Protein AF-A0A3D8IL16-F1 (afdb_monomer_lite)

Foldseek 3Di:
DLLVLLVVAPCNVVLLVVLLVVVCVVCVVLLVVVDADDCSVVLQPVQDDDPPQLLQLQQVQQCVQVVHSGHHQPPPSLLSLLSSLQLVLQSLLLCLPVVHGDNVSSVVSSCSQPVPVNVSLSSHRRQSNLQSLLLSLLRVLVSVLVDLVSSLVSLLVSQLSNSSRPNVSNVNNLVVQLVSLVCCCPVVVDDNVVSVSSSVSSVVSNVNSVVVD

Structure (mmCIF, N/CA/C/O backbone):
data_AF-A0A3D8IL16-F1
#
_entry.id   AF-A0A3D8IL16-F1
#
loop_
_atom_site.group_PDB
_atom_site.id
_atom_site.type_symbol
_atom_site.label_atom_id
_atom_site.label_alt_id
_atom_site.label_comp_id
_atom_site.label_asym_id
_atom_site.label_entity_id
_atom_site.label_seq_id
_atom_site.pdbx_PDB_ins_code
_atom_site.Cartn_x
_atom_site.Cartn_y
_atom_site.Cartn_z
_atom_site.occupancy
_atom_site.B_iso_or_equiv
_atom_site.auth_seq_id
_atom_site.auth_comp_id
_atom_site.auth_asym_id
_atom_site.auth_atom_id
_atom_site.pdbx_PDB_model_num
ATOM 1 N N . MET A 1 1 ? -4.291 -7.666 21.034 1.00 70.06 1 MET A N 1
ATOM 2 C CA . MET A 1 1 ? -3.823 -6.385 20.440 1.00 70.06 1 MET A CA 1
ATOM 3 C C . MET A 1 1 ? -3.940 -6.580 18.957 1.00 70.06 1 MET A C 1
ATOM 5 O O . MET A 1 1 ? -3.285 -7.496 18.470 1.00 70.06 1 MET A O 1
ATOM 9 N N . VAL A 1 2 ? -4.720 -5.741 18.275 1.00 85.94 2 VAL A N 1
ATOM 10 C CA . VAL A 1 2 ? -5.101 -5.903 16.859 1.00 85.94 2 VAL A CA 1
ATOM 11 C C . VAL A 1 2 ? -3.918 -6.367 16.000 1.00 85.94 2 VAL A C 1
ATOM 13 O O . VAL A 1 2 ? -4.000 -7.418 15.377 1.00 85.94 2 VAL A O 1
ATOM 16 N N . MET A 1 3 ? -2.765 -5.695 16.068 1.00 90.19 3 MET A N 1
ATOM 17 C CA . MET A 1 3 ? -1.560 -6.116 15.335 1.00 90.19 3 MET A CA 1
ATOM 18 C C . MET A 1 3 ? -1.044 -7.531 15.682 1.00 90.19 3 MET A C 1
ATOM 20 O O . MET A 1 3 ? -0.691 -8.290 14.786 1.00 90.19 3 MET A O 1
ATOM 24 N N . LYS A 1 4 ? -0.972 -7.920 16.963 1.00 87.81 4 LYS A N 1
ATOM 25 C CA . LYS A 1 4 ? -0.530 -9.280 17.352 1.00 87.81 4 LYS A CA 1
ATOM 26 C C . LYS A 1 4 ? -1.529 -10.34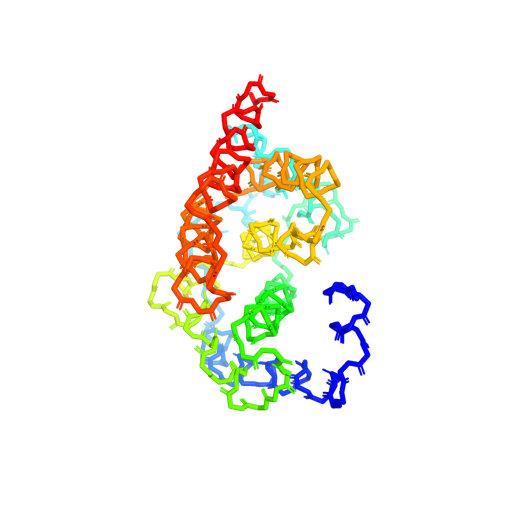0 16.899 1.00 87.81 4 LYS A C 1
ATOM 28 O O . LYS A 1 4 ? -1.122 -11.429 16.507 1.00 87.81 4 LYS A O 1
ATOM 33 N N . ASP A 1 5 ? -2.812 -10.011 16.969 1.00 91.12 5 ASP A N 1
ATOM 34 C CA . ASP A 1 5 ? -3.897 -10.926 16.637 1.00 91.12 5 ASP A CA 1
ATOM 35 C C . ASP A 1 5 ? -3.991 -11.123 15.114 1.00 91.12 5 ASP A C 1
ATOM 37 O O . ASP A 1 5 ? -4.290 -12.228 14.668 1.00 91.12 5 ASP A O 1
ATOM 41 N N . PHE A 1 6 ? -3.632 -10.101 14.325 1.00 94.19 6 PHE A N 1
ATOM 42 C CA . PHE A 1 6 ? -3.514 -10.148 12.863 1.00 94.19 6 PHE A CA 1
ATOM 43 C C . PHE A 1 6 ? -2.490 -11.190 12.388 1.00 94.19 6 PHE A C 1
ATOM 45 O O . PHE A 1 6 ? -2.825 -12.089 11.621 1.00 94.19 6 PHE A O 1
ATOM 52 N N . PHE A 1 7 ? -1.251 -11.133 12.889 1.00 92.81 7 PHE A N 1
ATOM 53 C CA . PHE A 1 7 ? -0.197 -12.074 12.476 1.00 92.81 7 PHE A CA 1
ATOM 54 C C . PHE A 1 7 ? -0.394 -13.501 13.008 1.00 92.81 7 PHE A C 1
ATOM 56 O O . PHE A 1 7 ? 0.265 -14.429 12.543 1.00 92.81 7 PHE A O 1
ATOM 63 N N . ARG A 1 8 ? -1.284 -13.686 13.989 1.00 93.31 8 ARG A N 1
ATOM 64 C CA . ARG A 1 8 ? -1.626 -14.992 14.571 1.00 93.31 8 ARG A CA 1
ATOM 65 C C . ARG A 1 8 ? -2.861 -15.634 13.941 1.00 93.31 8 ARG A C 1
ATOM 67 O O . ARG A 1 8 ? -3.244 -16.717 14.375 1.00 93.31 8 ARG A O 1
ATOM 74 N N . GLN A 1 9 ? -3.488 -14.988 12.956 1.00 94.06 9 GLN A N 1
ATOM 75 C CA . GLN A 1 9 ? -4.668 -15.544 12.303 1.00 94.06 9 GLN A CA 1
ATOM 76 C C . GLN A 1 9 ? -4.361 -16.908 11.668 1.00 94.06 9 GLN A C 1
ATOM 78 O O . GLN A 1 9 ? -3.297 -17.087 11.057 1.00 94.06 9 GLN A O 1
ATOM 83 N N . PRO A 1 10 ? -5.286 -17.876 11.779 1.00 90.00 10 PRO A N 1
ATOM 84 C CA . PRO A 1 10 ? -5.152 -19.132 11.066 1.00 90.00 10 PRO A CA 1
ATOM 85 C C . PRO A 1 10 ? -5.138 -18.858 9.560 1.00 90.00 10 PRO A C 1
ATOM 87 O O . PRO A 1 10 ? -5.716 -17.890 9.076 1.00 90.00 10 PRO A O 1
ATOM 90 N N . HIS A 1 11 ? -4.454 -19.714 8.811 1.00 91.81 11 HIS A N 1
ATOM 91 C CA . HIS A 1 11 ? -4.373 -19.634 7.351 1.00 91.81 11 HIS A CA 1
ATOM 92 C C . HIS A 1 11 ? -3.750 -18.352 6.760 1.00 91.81 11 HIS A C 1
ATOM 94 O O . HIS A 1 11 ? -3.849 -18.135 5.555 1.00 91.81 11 HIS A O 1
ATOM 100 N N . PHE A 1 12 ? -3.066 -17.523 7.562 1.00 95.69 12 PHE A N 1
ATOM 101 C CA . PHE A 1 12 ? -2.485 -16.247 7.120 1.00 95.69 12 PHE A CA 1
ATOM 102 C C . PHE A 1 12 ? -1.689 -16.362 5.811 1.00 95.69 12 PHE A C 1
ATOM 104 O O . PHE A 1 12 ? -1.934 -15.633 4.852 1.00 95.69 12 PHE A O 1
ATOM 111 N N . LYS A 1 13 ? -0.750 -17.318 5.752 1.00 96.81 13 LYS A N 1
ATOM 112 C CA . LYS A 1 13 ? 0.103 -17.534 4.575 1.00 96.81 13 LYS A CA 1
ATOM 113 C C . LYS A 1 13 ? -0.703 -18.024 3.374 1.00 96.81 13 LYS A C 1
ATOM 115 O O . LYS A 1 13 ? -0.442 -17.592 2.258 1.00 96.81 13 LYS A O 1
ATOM 120 N N . GLN A 1 14 ? -1.674 -18.907 3.598 1.00 97.62 14 GLN A N 1
ATOM 121 C CA . GLN A 1 14 ? -2.528 -19.447 2.544 1.00 97.62 14 GLN A CA 1
ATOM 122 C C . GLN A 1 14 ? -3.395 -18.351 1.926 1.00 97.62 14 GLN A C 1
ATOM 124 O O . GLN A 1 14 ? -3.470 -18.271 0.707 1.00 97.62 14 GLN A O 1
ATOM 129 N N . VAL A 1 15 ? -3.993 -17.481 2.744 1.00 97.69 15 VAL A N 1
ATOM 130 C CA . VAL A 1 15 ? -4.806 -16.357 2.258 1.00 97.69 15 VAL A CA 1
ATOM 131 C C . VAL A 1 15 ? -3.942 -15.332 1.521 1.00 97.69 15 VAL A C 1
ATOM 133 O O . VAL A 1 15 ? -4.351 -14.846 0.470 1.00 97.69 15 VAL A O 1
ATOM 136 N N . PHE A 1 16 ? -2.725 -15.066 2.003 1.00 98.06 16 PHE A N 1
ATOM 137 C CA . PHE A 1 16 ? -1.771 -14.199 1.306 1.00 98.06 16 PHE A CA 1
ATOM 138 C C . PHE A 1 16 ? -1.392 -14.753 -0.077 1.00 98.06 16 PHE A C 1
ATOM 140 O O . PHE A 1 16 ? -1.512 -14.058 -1.083 1.00 98.06 16 PHE A O 1
ATOM 147 N N . ILE A 1 17 ? -0.998 -16.030 -0.156 1.00 98.19 17 ILE A N 1
ATOM 148 C CA . ILE A 1 17 ? -0.670 -16.687 -1.432 1.00 98.19 17 ILE A CA 1
ATOM 149 C C . ILE A 1 17 ? -1.897 -16.727 -2.348 1.00 98.19 17 ILE A C 1
ATOM 151 O O . ILE A 1 17 ? -1.788 -16.420 -3.530 1.00 98.19 17 ILE A O 1
ATOM 155 N N . PHE A 1 18 ? -3.071 -17.053 -1.806 1.00 98.19 18 PHE A N 1
ATOM 156 C CA . PHE A 1 18 ? -4.326 -17.051 -2.551 1.00 98.19 18 PHE A CA 1
ATOM 157 C C . PHE A 1 18 ? -4.618 -15.681 -3.167 1.00 98.19 18 PHE A C 1
ATOM 159 O O . PHE A 1 18 ? -4.898 -15.606 -4.359 1.00 98.19 18 PHE A O 1
ATOM 166 N N . GLY A 1 19 ? -4.487 -14.596 -2.398 1.00 97.94 19 GLY A N 1
ATOM 167 C CA . GLY A 1 19 ? -4.655 -13.238 -2.909 1.00 97.94 19 GLY A CA 1
ATOM 168 C C . GLY A 1 19 ? -3.706 -12.938 -4.071 1.00 97.94 19 GLY A C 1
ATOM 169 O O . GLY A 1 19 ? -4.156 -12.454 -5.108 1.00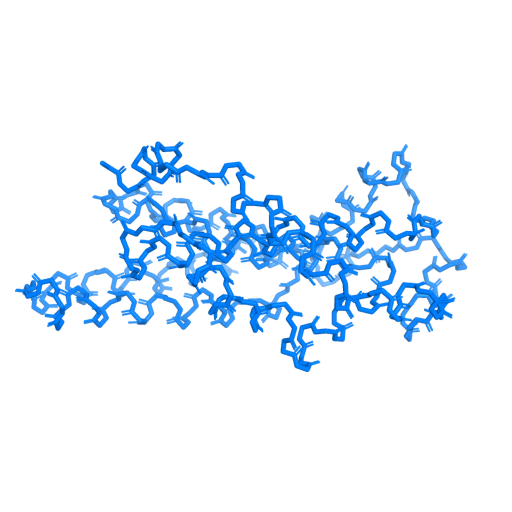 97.94 19 GLY A O 1
ATOM 170 N N . ILE A 1 20 ? -2.420 -13.291 -3.939 1.00 98.00 20 ILE A N 1
ATOM 171 C CA . ILE A 1 20 ? -1.427 -13.117 -5.013 1.00 98.00 20 ILE A CA 1
ATOM 172 C C . ILE A 1 20 ? -1.837 -13.890 -6.268 1.00 98.00 20 ILE A C 1
ATOM 174 O O . ILE A 1 20 ? -1.765 -13.342 -7.363 1.00 98.00 20 ILE A O 1
ATOM 178 N N . LEU A 1 21 ? -2.291 -15.138 -6.125 1.00 97.94 21 LEU A N 1
ATOM 179 C CA . LEU A 1 21 ? -2.732 -15.950 -7.260 1.00 97.94 21 LEU A CA 1
ATOM 180 C C . LEU A 1 21 ? -3.957 -15.347 -7.951 1.00 97.94 21 LEU A C 1
ATOM 182 O O . LEU A 1 21 ? -3.994 -15.308 -9.178 1.00 97.94 21 LEU A O 1
ATOM 186 N N . VAL A 1 22 ? -4.933 -14.838 -7.194 1.00 97.38 22 VAL A N 1
ATOM 187 C CA . VAL A 1 22 ? -6.129 -14.218 -7.781 1.00 97.38 22 VAL A CA 1
ATOM 188 C C . VAL A 1 22 ? -5.774 -12.947 -8.554 1.00 97.38 22 VAL A C 1
ATOM 190 O O . VAL A 1 22 ? -6.186 -12.804 -9.705 1.00 97.38 22 VAL A O 1
ATOM 193 N N . TYR A 1 23 ? -4.963 -12.057 -7.974 1.00 97.00 23 TYR A N 1
ATOM 194 C CA . TYR A 1 23 ? -4.449 -10.893 -8.701 1.00 97.00 23 TYR A CA 1
ATOM 195 C C . TYR A 1 23 ? -3.595 -11.305 -9.904 1.00 97.00 23 TYR A C 1
ATOM 197 O O . TYR A 1 23 ? -3.726 -10.710 -10.965 1.00 97.00 23 TYR A O 1
ATOM 205 N N . GLY A 1 24 ? -2.765 -12.342 -9.778 1.00 95.81 24 GLY A N 1
ATOM 206 C CA . GLY A 1 24 ? -1.941 -12.858 -10.871 1.00 95.81 24 GLY A CA 1
ATOM 207 C C . GLY A 1 24 ? -2.771 -13.356 -12.054 1.00 95.81 24 GLY A C 1
ATOM 208 O O . GLY A 1 24 ? -2.449 -13.041 -13.196 1.00 95.81 24 GLY A O 1
ATOM 209 N N . VAL A 1 25 ? -3.874 -14.066 -11.796 1.00 96.00 25 VAL A N 1
ATOM 210 C CA . VAL A 1 25 ? -4.826 -14.478 -12.842 1.00 96.00 25 VAL A CA 1
ATOM 211 C C . VAL A 1 25 ? -5.497 -13.261 -13.476 1.00 96.00 25 VAL A C 1
ATOM 213 O O . VAL A 1 25 ? -5.578 -13.182 -14.700 1.00 96.00 25 VAL A O 1
ATOM 216 N N . ALA A 1 26 ? -5.940 -12.294 -12.671 1.00 94.12 26 ALA A N 1
ATOM 217 C CA . ALA A 1 26 ? -6.598 -11.090 -13.176 1.00 94.12 26 ALA A CA 1
ATOM 218 C C . ALA A 1 26 ? -5.669 -10.213 -14.031 1.00 94.12 26 ALA A C 1
ATOM 220 O O . ALA A 1 26 ? -6.082 -9.689 -15.064 1.00 94.12 26 ALA A O 1
ATOM 221 N N . LEU A 1 27 ? -4.405 -10.087 -13.629 1.00 94.94 27 LEU A N 1
ATOM 222 C CA . LEU A 1 27 ? -3.390 -9.308 -14.337 1.00 94.94 27 LEU A CA 1
ATOM 223 C C . LEU A 1 27 ? -2.701 -10.099 -15.451 1.00 94.94 27 LEU A C 1
ATOM 225 O O . LEU A 1 27 ? -1.890 -9.529 -16.173 1.00 94.94 27 LEU A O 1
ATOM 229 N N . PHE A 1 28 ? -3.016 -11.384 -15.637 1.00 94.94 28 PHE A N 1
ATOM 230 C CA . PHE A 1 28 ? -2.343 -12.229 -16.623 1.00 94.94 28 PHE A CA 1
ATOM 231 C C . PHE A 1 28 ? -2.425 -11.648 -18.037 1.00 94.94 28 PHE A C 1
ATOM 233 O O . PHE A 1 28 ? -1.420 -11.586 -18.740 1.00 94.94 28 PHE A O 1
ATOM 240 N N . ALA A 1 29 ? -3.612 -11.189 -18.445 1.00 92.50 29 ALA A N 1
ATOM 241 C CA . ALA A 1 29 ? -3.808 -10.581 -19.759 1.00 92.50 29 ALA A CA 1
ATOM 242 C C . ALA A 1 29 ? -3.022 -9.268 -19.909 1.00 92.50 29 ALA A C 1
ATOM 244 O O . ALA A 1 29 ? -2.424 -9.034 -20.956 1.00 92.50 29 ALA A O 1
ATOM 245 N N . LEU A 1 30 ? -2.988 -8.454 -18.851 1.00 92.31 30 LEU A N 1
ATOM 246 C CA . LEU A 1 30 ? -2.265 -7.184 -18.810 1.00 92.31 30 LEU A CA 1
ATOM 247 C C . LEU A 1 30 ? -0.754 -7.410 -18.928 1.00 92.31 30 LEU A C 1
ATOM 249 O O . LEU A 1 30 ? -0.115 -6.826 -19.797 1.00 92.31 30 LEU A O 1
ATOM 253 N N . ILE A 1 31 ? -0.200 -8.312 -18.116 1.00 93.75 31 ILE A N 1
ATOM 254 C CA . ILE A 1 31 ? 1.229 -8.649 -18.123 1.00 93.75 31 ILE A CA 1
ATOM 255 C C . ILE A 1 31 ? 1.627 -9.267 -19.466 1.00 93.75 31 ILE A C 1
ATOM 257 O O . ILE A 1 31 ? 2.643 -8.894 -20.041 1.00 93.75 31 ILE A O 1
ATOM 261 N N . ARG A 1 32 ? 0.808 -10.179 -20.006 1.00 94.81 32 ARG A N 1
ATOM 262 C CA . ARG A 1 32 ? 1.053 -10.793 -21.319 1.00 94.81 32 ARG A CA 1
ATOM 263 C C . ARG A 1 32 ? 1.011 -9.779 -22.464 1.00 94.81 32 ARG A C 1
ATOM 265 O O . ARG A 1 32 ? 1.651 -10.015 -23.484 1.00 94.81 32 ARG A O 1
ATOM 272 N N . GLY A 1 33 ? 0.230 -8.711 -22.324 1.00 93.44 33 GLY A N 1
ATOM 273 C CA . GLY A 1 33 ? 0.132 -7.659 -23.331 1.00 93.44 33 GLY A CA 1
ATOM 274 C C . GLY A 1 33 ? 1.458 -6.936 -23.565 1.00 93.44 33 GLY A C 1
ATOM 275 O O . GLY A 1 33 ? 1.695 -6.493 -24.682 1.00 93.44 33 GLY A O 1
ATOM 276 N N . ASP A 1 34 ? 2.311 -6.853 -22.538 1.00 91.94 34 ASP A N 1
ATOM 277 C CA . ASP A 1 34 ? 3.661 -6.276 -22.600 1.00 91.94 34 ASP A CA 1
ATOM 278 C C . ASP A 1 34 ? 3.719 -4.850 -23.193 1.00 91.94 34 ASP A C 1
ATOM 280 O O . ASP A 1 34 ? 4.694 -4.434 -23.816 1.00 91.94 34 ASP A O 1
ATOM 284 N N . VAL A 1 35 ? 2.658 -4.065 -22.992 1.00 92.88 35 VAL A N 1
ATOM 285 C CA . VAL A 1 35 ? 2.539 -2.707 -23.540 1.00 92.88 35 VAL A CA 1
ATOM 286 C C . VAL A 1 35 ? 3.052 -1.680 -22.535 1.00 92.88 35 VAL A C 1
ATOM 288 O O . VAL A 1 35 ? 2.766 -1.781 -21.343 1.00 92.88 35 VAL A O 1
ATOM 291 N N . TYR A 1 36 ? 3.781 -0.671 -23.015 1.00 94.81 36 TYR A N 1
ATOM 292 C CA . TYR A 1 36 ? 4.094 0.515 -22.222 1.00 94.81 36 TYR A CA 1
ATOM 293 C C . TYR A 1 36 ? 2.878 1.418 -22.078 1.00 94.81 36 TYR A C 1
ATOM 295 O O . TYR A 1 36 ? 2.276 1.832 -23.076 1.00 94.81 36 TYR A O 1
ATOM 303 N N . TYR A 1 37 ? 2.557 1.761 -20.834 1.00 92.31 37 TYR A N 1
ATOM 304 C CA . TYR A 1 37 ? 1.574 2.792 -20.555 1.00 92.31 37 TYR A CA 1
ATOM 305 C C . TYR A 1 37 ? 2.193 4.192 -20.708 1.00 92.31 37 TYR A C 1
ATOM 307 O O . TYR A 1 37 ? 3.387 4.326 -20.984 1.00 92.31 37 TYR A O 1
ATOM 315 N N . ILE A 1 38 ? 1.377 5.245 -20.609 1.00 91.69 38 ILE A N 1
ATOM 316 C CA . ILE A 1 38 ? 1.734 6.589 -21.098 1.00 91.69 38 ILE A CA 1
ATOM 317 C C . ILE A 1 38 ? 3.093 7.105 -20.588 1.00 91.69 38 ILE A C 1
ATOM 319 O O . ILE A 1 38 ? 3.915 7.534 -21.399 1.00 91.69 38 ILE A O 1
ATOM 323 N N . ASP A 1 39 ? 3.361 6.990 -19.284 1.00 91.31 39 ASP A N 1
ATOM 324 C CA . ASP A 1 39 ? 4.611 7.466 -18.675 1.00 91.31 39 ASP A CA 1
ATOM 325 C C . ASP A 1 39 ? 5.765 6.460 -18.819 1.00 91.31 39 ASP A C 1
ATOM 327 O O . ASP A 1 39 ? 6.935 6.856 -18.856 1.00 91.31 39 ASP A O 1
ATOM 331 N N . ASP A 1 40 ? 5.460 5.168 -18.994 1.00 95.62 40 ASP A N 1
ATOM 332 C CA . ASP A 1 40 ? 6.472 4.115 -19.135 1.00 95.62 40 ASP A CA 1
ATOM 333 C C . ASP A 1 40 ? 7.353 4.344 -20.374 1.00 95.62 40 ASP A C 1
ATOM 335 O O . ASP A 1 40 ? 8.557 4.090 -20.334 1.00 95.62 40 ASP A O 1
ATOM 339 N N . TRP A 1 41 ? 6.788 4.891 -21.460 1.00 94.06 41 TRP A N 1
ATOM 340 C CA . TRP A 1 41 ? 7.553 5.259 -22.658 1.00 94.06 41 TRP A CA 1
ATOM 341 C C . TRP A 1 41 ? 8.699 6.207 -22.332 1.00 94.06 41 TRP A C 1
ATOM 343 O O . TRP A 1 41 ? 9.836 5.984 -22.749 1.00 94.06 41 TRP A O 1
ATOM 353 N N . ARG A 1 42 ? 8.413 7.252 -21.556 1.00 93.00 42 ARG A N 1
ATOM 354 C CA . ARG A 1 42 ? 9.417 8.228 -21.148 1.00 93.00 42 ARG A CA 1
ATOM 355 C C . ARG A 1 42 ? 10.449 7.584 -20.227 1.00 93.00 42 ARG A C 1
ATOM 357 O O . ARG A 1 42 ? 11.644 7.733 -20.476 1.00 93.00 42 ARG A O 1
ATOM 364 N N . HIS A 1 43 ? 9.995 6.840 -19.220 1.00 93.56 43 HIS A N 1
ATOM 365 C CA . HIS A 1 43 ? 10.872 6.184 -18.247 1.00 93.56 43 HIS A CA 1
ATOM 366 C C . HIS A 1 43 ? 11.805 5.151 -18.879 1.00 93.56 43 HIS A C 1
ATOM 368 O O . HIS A 1 43 ? 12.961 5.047 -18.474 1.00 93.56 43 HIS A O 1
ATOM 374 N N . SER A 1 44 ? 11.354 4.458 -19.926 1.00 93.69 44 SER A N 1
ATOM 375 C CA . SER A 1 44 ? 12.186 3.516 -20.684 1.00 93.69 44 SER A CA 1
ATOM 376 C C . SER A 1 44 ? 13.370 4.178 -21.405 1.00 93.69 44 SER A C 1
ATOM 378 O O . SER A 1 44 ? 14.354 3.505 -21.708 1.00 93.69 44 SER A O 1
ATOM 380 N N . ILE A 1 45 ? 13.292 5.489 -21.662 1.00 93.06 45 ILE A N 1
ATOM 381 C CA . ILE A 1 45 ? 14.315 6.264 -22.376 1.00 93.06 45 ILE A CA 1
ATOM 382 C C . ILE A 1 45 ? 15.184 7.054 -21.394 1.00 93.06 45 ILE A C 1
ATOM 384 O O . ILE A 1 45 ? 16.409 7.043 -21.512 1.00 93.06 45 ILE A O 1
ATOM 388 N N . ASP A 1 46 ? 14.565 7.766 -20.446 1.00 92.38 46 ASP A N 1
ATOM 389 C CA . ASP A 1 46 ? 15.262 8.679 -19.528 1.00 92.38 46 ASP A CA 1
ATOM 390 C C . ASP A 1 46 ? 15.710 8.025 -18.214 1.00 92.38 46 ASP A C 1
ATOM 392 O O . ASP A 1 46 ? 16.461 8.631 -17.445 1.00 92.38 46 ASP A O 1
ATOM 396 N N . GLY A 1 47 ? 15.289 6.782 -17.974 1.00 90.44 47 GLY A N 1
ATOM 397 C CA . GLY A 1 47 ? 15.654 6.019 -16.793 1.00 90.44 47 GLY A CA 1
ATOM 398 C C . GLY A 1 47 ? 14.874 6.383 -15.531 1.00 90.44 47 GLY A C 1
ATOM 399 O O . GLY A 1 47 ? 15.233 5.903 -14.462 1.00 90.44 47 GLY A O 1
ATOM 400 N N . GLY A 1 48 ? 13.830 7.211 -15.627 1.00 88.06 48 GLY A N 1
ATOM 401 C CA . GLY A 1 48 ? 12.878 7.489 -14.553 1.00 88.06 48 GLY A CA 1
ATOM 402 C C . GLY A 1 48 ? 13.428 8.281 -13.361 1.00 88.06 48 GLY A C 1
ATOM 403 O O . GLY A 1 48 ? 14.422 7.935 -12.727 1.00 88.06 48 GLY A O 1
ATOM 404 N N . ASN A 1 49 ? 12.732 9.356 -12.988 1.00 89.31 49 ASN A N 1
ATOM 405 C CA . ASN A 1 49 ? 13.023 10.102 -11.765 1.00 89.31 49 ASN A CA 1
ATOM 406 C C . ASN A 1 49 ? 11.751 10.750 -11.217 1.00 89.31 49 ASN A C 1
ATOM 408 O O . ASN A 1 49 ? 11.170 11.633 -11.850 1.00 89.31 49 ASN A O 1
ATOM 412 N N . TRP A 1 50 ? 11.362 10.366 -10.002 1.00 93.06 50 TRP A N 1
ATOM 413 C CA . TRP A 1 50 ? 10.139 10.821 -9.342 1.00 93.06 50 TRP A CA 1
ATOM 414 C C . TRP A 1 50 ? 10.400 11.887 -8.272 1.00 93.06 50 TRP A C 1
ATOM 416 O O . TRP A 1 50 ? 9.498 12.258 -7.541 1.00 93.06 50 TRP A O 1
ATOM 426 N N . ASN A 1 51 ? 11.604 12.459 -8.177 1.00 90.94 51 ASN A N 1
ATOM 427 C CA . ASN A 1 51 ? 11.881 13.513 -7.186 1.00 90.94 51 ASN A CA 1
ATOM 428 C C . ASN A 1 51 ? 11.070 14.799 -7.425 1.00 90.94 51 ASN A C 1
ATOM 430 O O . ASN A 1 51 ? 10.960 15.637 -6.531 1.00 90.94 51 ASN A O 1
ATOM 434 N N . HIS A 1 52 ? 10.496 14.959 -8.617 1.00 85.69 52 HIS A N 1
ATOM 435 C CA . HIS A 1 52 ? 9.524 16.004 -8.891 1.00 85.69 52 HIS A CA 1
ATOM 436 C C . HIS A 1 52 ? 8.266 15.810 -8.013 1.00 85.69 52 HIS A C 1
ATOM 438 O O . HIS A 1 52 ? 7.866 14.689 -7.712 1.00 85.69 52 HIS A O 1
ATOM 444 N N . PHE A 1 53 ? 7.654 16.905 -7.549 1.00 83.88 53 PHE A N 1
ATOM 445 C CA . PHE A 1 53 ? 6.523 16.872 -6.599 1.00 83.88 53 PHE A CA 1
ATOM 446 C C . PHE A 1 53 ? 6.802 16.101 -5.293 1.00 83.88 53 PHE A C 1
ATOM 448 O O . PHE A 1 53 ? 5.913 15.441 -4.751 1.00 83.88 53 PHE A O 1
ATOM 455 N N . SER A 1 54 ? 8.040 16.168 -4.796 1.00 88.81 54 SER A N 1
ATOM 456 C CA . SER A 1 54 ? 8.456 15.591 -3.512 1.00 88.81 54 SER A CA 1
ATOM 457 C C . SER A 1 54 ? 8.326 14.063 -3.405 1.00 88.81 54 SER A C 1
ATOM 459 O O . SER A 1 54 ? 8.343 13.531 -2.293 1.00 88.81 54 SER A O 1
ATOM 461 N N . ARG A 1 55 ? 8.254 13.304 -4.517 1.00 91.94 55 ARG A N 1
ATOM 462 C CA . ARG A 1 55 ? 8.140 11.828 -4.454 1.00 91.94 55 ARG A CA 1
ATOM 463 C C . ARG A 1 55 ? 9.489 11.123 -4.262 1.00 91.94 55 ARG A C 1
ATOM 465 O O . ARG A 1 55 ? 9.869 10.198 -4.980 1.00 91.94 55 ARG A O 1
ATOM 472 N N . TYR A 1 56 ? 10.233 11.544 -3.242 1.00 94.62 56 TYR A N 1
ATOM 473 C CA . TYR A 1 56 ? 11.560 11.008 -2.929 1.00 94.62 56 TYR A CA 1
ATOM 474 C C . TYR A 1 56 ? 11.542 9.516 -2.563 1.00 94.62 56 TYR A C 1
ATOM 476 O O . TYR A 1 56 ? 12.519 8.804 -2.804 1.00 94.62 56 TYR A O 1
ATOM 484 N N . VAL A 1 57 ? 10.451 9.031 -1.959 1.00 96.56 57 VAL A N 1
ATOM 485 C CA . VAL A 1 57 ? 10.298 7.611 -1.610 1.00 96.56 57 VAL A CA 1
ATOM 486 C C . VAL A 1 57 ? 10.016 6.787 -2.864 1.00 96.56 57 VAL A C 1
ATOM 488 O O . VAL A 1 57 ? 10.592 5.709 -2.985 1.00 96.56 57 VAL A O 1
ATOM 491 N N . ALA A 1 58 ? 9.249 7.306 -3.831 1.00 96.69 58 ALA A N 1
ATOM 492 C CA . ALA A 1 58 ? 9.054 6.649 -5.127 1.00 96.69 58 ALA A CA 1
ATOM 493 C C . ALA A 1 58 ? 10.388 6.409 -5.850 1.00 96.69 58 ALA A C 1
ATOM 495 O O . ALA A 1 58 ? 10.691 5.273 -6.213 1.00 96.69 58 ALA A O 1
ATOM 496 N N . THR A 1 59 ? 11.242 7.435 -5.953 1.00 95.44 59 THR A N 1
ATOM 497 C CA . THR A 1 59 ? 12.583 7.299 -6.551 1.00 95.44 59 THR A CA 1
ATOM 498 C C . THR A 1 59 ? 13.429 6.256 -5.821 1.00 95.44 59 THR A C 1
ATOM 500 O O . THR A 1 59 ? 14.026 5.384 -6.449 1.00 95.44 59 THR A O 1
ATOM 503 N N . LYS A 1 60 ? 13.458 6.289 -4.481 1.00 95.81 60 LYS A N 1
ATOM 504 C CA . LYS A 1 60 ? 14.213 5.305 -3.688 1.00 95.81 60 LYS A CA 1
ATOM 505 C C . LYS A 1 60 ? 13.692 3.881 -3.882 1.00 95.81 60 LYS A C 1
ATOM 507 O O . LYS A 1 60 ? 14.501 2.973 -4.040 1.00 95.81 60 LYS A O 1
ATOM 512 N N . LEU A 1 61 ? 12.374 3.679 -3.879 1.00 96.25 61 LEU A N 1
ATOM 513 C CA . LEU A 1 61 ? 11.768 2.366 -4.112 1.00 96.25 61 LEU A CA 1
ATOM 514 C C . LEU A 1 61 ? 12.077 1.853 -5.516 1.00 96.25 61 LEU A C 1
ATOM 516 O O . LEU A 1 61 ? 12.464 0.696 -5.655 1.00 96.25 61 LEU A O 1
ATOM 520 N N . SER A 1 62 ? 11.994 2.717 -6.529 1.00 95.56 62 SER A N 1
ATOM 521 C CA . SER A 1 62 ? 12.387 2.373 -7.896 1.00 95.56 62 SER A CA 1
ATOM 522 C C . SER A 1 62 ? 13.849 1.922 -7.957 1.00 95.56 62 SER A C 1
ATOM 524 O O . SER A 1 62 ? 14.138 0.842 -8.474 1.00 95.56 62 SER A O 1
ATOM 526 N N . HIS A 1 63 ? 14.771 2.658 -7.327 1.00 94.75 63 HIS A N 1
ATOM 527 C CA . HIS A 1 63 ? 16.184 2.270 -7.282 1.00 94.75 63 HIS A CA 1
ATOM 528 C C . HIS A 1 63 ? 16.430 0.947 -6.549 1.00 94.75 63 HIS A C 1
ATOM 530 O O . HIS A 1 63 ? 17.272 0.157 -6.970 1.00 94.75 63 HIS A O 1
ATOM 536 N N . ILE A 1 64 ? 15.703 0.693 -5.454 1.00 95.44 64 ILE A N 1
ATOM 537 C CA . ILE A 1 64 ? 15.797 -0.564 -4.699 1.00 95.44 64 ILE A CA 1
ATOM 538 C C . ILE A 1 64 ? 15.346 -1.740 -5.567 1.00 95.44 64 ILE A C 1
ATOM 540 O O . ILE A 1 64 ? 16.044 -2.747 -5.625 1.00 95.44 64 ILE A O 1
ATOM 544 N N . VAL A 1 65 ? 14.213 -1.613 -6.263 1.00 95.56 65 VAL A N 1
ATOM 545 C CA . VAL A 1 65 ? 13.680 -2.680 -7.128 1.00 95.56 65 VAL A CA 1
ATOM 546 C C . VAL A 1 65 ? 14.604 -2.944 -8.317 1.00 95.56 65 VAL A C 1
ATOM 548 O O . VAL A 1 65 ? 14.827 -4.096 -8.677 1.00 95.56 65 VAL A O 1
ATOM 551 N N . ASN A 1 66 ? 15.189 -1.891 -8.889 1.00 94.25 66 ASN A N 1
ATOM 552 C CA . ASN A 1 66 ? 16.121 -1.991 -10.013 1.00 94.25 66 ASN A CA 1
ATOM 553 C C . ASN A 1 66 ? 17.556 -2.359 -9.599 1.00 94.25 66 ASN A C 1
ATOM 555 O O . ASN A 1 66 ? 18.394 -2.629 -10.461 1.00 94.25 66 ASN A O 1
ATOM 559 N N . LEU A 1 67 ? 17.862 -2.343 -8.295 1.00 94.75 67 LEU A N 1
ATOM 560 C CA . LEU A 1 67 ? 19.211 -2.487 -7.728 1.00 94.75 67 LEU A CA 1
ATOM 561 C C . LEU A 1 67 ? 20.239 -1.501 -8.322 1.00 94.75 67 LEU A C 1
ATOM 563 O O . LEU A 1 67 ? 21.443 -1.764 -8.321 1.00 94.75 67 LEU A O 1
ATOM 567 N N . LYS A 1 68 ? 19.767 -0.368 -8.855 1.00 92.94 68 LYS A N 1
ATOM 568 C CA . LYS A 1 68 ? 20.548 0.642 -9.585 1.00 92.94 68 LYS A CA 1
ATOM 569 C C . LYS A 1 68 ? 19.921 2.030 -9.406 1.00 92.94 68 LYS A C 1
ATOM 571 O O . LYS A 1 68 ? 18.715 2.119 -9.205 1.00 92.94 68 LYS A O 1
ATOM 576 N N . PRO A 1 69 ? 20.691 3.127 -9.533 1.00 91.56 69 PRO A N 1
ATOM 577 C CA . PRO A 1 69 ? 20.175 4.499 -9.450 1.00 91.56 69 PRO A CA 1
ATOM 578 C C . PRO A 1 69 ? 19.473 4.961 -10.744 1.00 91.56 69 PRO A C 1
ATOM 580 O O . PRO A 1 69 ? 19.478 6.145 -11.064 1.00 91.56 69 PRO A O 1
ATOM 583 N N . ILE A 1 70 ? 18.952 4.014 -11.521 1.00 93.06 70 ILE A N 1
ATOM 584 C CA . ILE A 1 70 ? 18.223 4.233 -12.764 1.00 93.06 70 ILE A CA 1
ATOM 585 C C . ILE A 1 70 ? 17.144 3.157 -12.855 1.00 93.06 70 ILE A C 1
ATOM 587 O O . ILE A 1 70 ? 17.396 1.993 -12.524 1.00 93.06 70 ILE A O 1
ATOM 591 N N . ALA A 1 71 ? 15.948 3.548 -13.267 1.00 93.19 71 ALA A N 1
ATOM 592 C CA . ALA A 1 71 ? 14.850 2.643 -13.528 1.00 93.19 71 ALA A CA 1
ATOM 593 C C . ALA A 1 71 ? 14.991 2.051 -14.934 1.00 93.19 71 ALA A C 1
ATOM 595 O O . ALA A 1 71 ? 15.162 2.769 -15.915 1.00 93.19 71 ALA A O 1
ATOM 596 N N . ILE A 1 72 ? 14.923 0.729 -15.025 1.00 93.31 72 ILE A N 1
ATOM 597 C CA . ILE A 1 72 ? 14.835 -0.010 -16.284 1.00 93.31 72 ILE A CA 1
ATOM 598 C C . ILE A 1 72 ? 13.538 -0.820 -16.274 1.00 93.31 72 ILE A C 1
ATOM 600 O O . ILE A 1 72 ? 12.940 -1.021 -15.214 1.00 93.31 72 ILE A O 1
ATOM 604 N N . ASP A 1 73 ? 13.089 -1.280 -17.441 1.00 94.62 73 ASP A N 1
ATOM 605 C CA . ASP A 1 73 ? 11.925 -2.164 -17.480 1.00 94.62 73 ASP A CA 1
ATOM 606 C C . ASP A 1 73 ? 12.297 -3.522 -16.858 1.00 94.62 73 ASP A C 1
ATOM 608 O O . ASP A 1 73 ? 13.040 -4.317 -17.437 1.00 94.62 73 ASP A O 1
ATOM 612 N N . VAL A 1 74 ? 11.807 -3.754 -15.639 1.00 95.75 74 VAL A N 1
ATOM 613 C CA . VAL A 1 74 ? 11.895 -5.028 -14.907 1.00 95.75 74 VAL A CA 1
ATOM 614 C C . VAL A 1 74 ? 10.532 -5.714 -14.807 1.00 95.75 74 VAL A C 1
ATOM 616 O O . VAL A 1 74 ? 10.336 -6.580 -13.949 1.00 95.75 74 VAL A O 1
ATOM 619 N N . SER A 1 75 ? 9.554 -5.309 -15.623 1.00 94.06 75 SER A N 1
ATOM 620 C CA . SER A 1 75 ? 8.222 -5.910 -15.630 1.00 94.06 75 SER A CA 1
ATOM 621 C C . SER A 1 75 ? 8.310 -7.436 -15.793 1.00 94.06 75 SER A C 1
ATOM 623 O O . SER A 1 75 ? 9.155 -7.940 -16.538 1.00 94.06 75 SER A O 1
ATOM 625 N N . PRO A 1 76 ? 7.474 -8.206 -15.071 1.00 95.94 76 PRO A N 1
ATOM 626 C CA . PRO A 1 76 ? 6.384 -7.766 -14.192 1.00 95.94 76 PRO A CA 1
ATOM 627 C C . PRO A 1 76 ? 6.774 -7.584 -12.715 1.00 95.94 76 PRO A C 1
ATOM 629 O O . PRO A 1 76 ? 5.904 -7.592 -11.845 1.00 95.94 76 PRO A O 1
ATOM 632 N N . LEU A 1 77 ? 8.060 -7.445 -12.378 1.00 96.50 77 LEU A N 1
ATOM 633 C CA . LEU A 1 77 ? 8.523 -7.457 -10.983 1.00 96.50 77 LEU A CA 1
ATOM 634 C C . LEU A 1 77 ? 7.895 -6.350 -10.119 1.00 96.50 77 LEU A C 1
ATOM 636 O O . LEU A 1 77 ? 7.444 -6.609 -9.002 1.00 96.50 77 LEU A O 1
ATOM 640 N N . THR A 1 78 ? 7.836 -5.125 -10.634 1.00 96.50 78 THR A N 1
ATOM 641 C CA . THR A 1 78 ? 7.196 -3.968 -9.980 1.00 96.50 78 THR A CA 1
ATOM 642 C C . THR A 1 78 ? 5.717 -4.222 -9.689 1.00 96.50 78 THR A C 1
ATOM 644 O O . THR A 1 78 ? 5.251 -3.972 -8.576 1.00 96.50 78 THR A O 1
ATOM 647 N N . GLN A 1 79 ? 5.005 -4.807 -10.652 1.00 97.06 79 GLN A N 1
ATOM 648 C CA . GLN A 1 79 ? 3.588 -5.156 -10.554 1.00 97.06 79 GLN A CA 1
ATOM 649 C C . GLN A 1 79 ? 3.366 -6.287 -9.545 1.00 97.06 79 GLN A C 1
ATOM 651 O O . GLN A 1 79 ? 2.423 -6.235 -8.757 1.00 97.06 79 GLN A O 1
ATOM 656 N N . ILE A 1 80 ? 4.266 -7.276 -9.492 1.00 97.44 80 ILE A N 1
ATOM 657 C CA . ILE A 1 80 ? 4.238 -8.339 -8.477 1.00 97.44 80 ILE A CA 1
ATOM 658 C C . ILE A 1 80 ? 4.386 -7.740 -7.073 1.00 97.44 80 ILE A C 1
ATOM 660 O O . ILE A 1 80 ? 3.595 -8.067 -6.187 1.00 97.44 80 ILE A O 1
ATOM 664 N N . PHE A 1 81 ? 5.340 -6.830 -6.856 1.00 98.00 81 PHE A N 1
ATOM 665 C CA . PHE A 1 81 ? 5.474 -6.153 -5.561 1.00 98.00 81 PHE A CA 1
ATOM 666 C C . PHE A 1 81 ? 4.244 -5.309 -5.216 1.00 98.00 81 PHE A C 1
ATOM 668 O O . PHE A 1 81 ? 3.771 -5.358 -4.079 1.00 98.00 81 PHE A O 1
ATOM 675 N N . ALA A 1 82 ? 3.681 -4.590 -6.190 1.00 98.12 82 ALA A N 1
ATOM 676 C CA . ALA A 1 82 ? 2.439 -3.844 -6.012 1.00 98.12 82 ALA A CA 1
ATOM 677 C C . ALA A 1 82 ? 1.298 -4.757 -5.538 1.00 98.12 82 ALA A C 1
ATOM 679 O O . ALA A 1 82 ? 0.630 -4.457 -4.547 1.00 98.12 82 ALA A O 1
ATOM 680 N N . VAL A 1 83 ? 1.131 -5.917 -6.182 1.00 98.06 83 VAL A N 1
ATOM 681 C CA . VAL A 1 83 ? 0.160 -6.946 -5.789 1.00 98.06 83 VAL A CA 1
ATOM 682 C C . VAL A 1 83 ? 0.416 -7.441 -4.370 1.00 98.06 83 VAL A C 1
ATOM 684 O O . VAL A 1 83 ? -0.530 -7.556 -3.595 1.00 98.06 83 VAL A O 1
ATOM 687 N N . MET A 1 84 ? 1.667 -7.690 -3.980 1.00 98.31 84 MET A N 1
ATOM 688 C CA . MET A 1 84 ? 1.981 -8.105 -2.607 1.00 98.31 84 MET A CA 1
ATOM 689 C C . MET A 1 84 ? 1.537 -7.058 -1.577 1.00 98.31 84 MET A C 1
ATOM 691 O O . MET A 1 84 ? 0.950 -7.422 -0.554 1.00 98.31 84 MET A O 1
ATOM 695 N N . PHE A 1 85 ? 1.760 -5.768 -1.848 1.00 98.50 85 PHE A N 1
ATOM 696 C CA . PHE A 1 85 ? 1.298 -4.684 -0.978 1.00 98.50 85 PHE A CA 1
ATOM 697 C C . PHE A 1 85 ? -0.229 -4.601 -0.915 1.00 98.50 85 PHE A C 1
ATOM 699 O O . PHE A 1 85 ? -0.786 -4.484 0.178 1.00 98.50 85 PHE A O 1
ATOM 706 N N . LEU A 1 86 ? -0.911 -4.727 -2.056 1.00 98.31 86 LEU A N 1
ATOM 707 C CA . LEU A 1 86 ? -2.373 -4.721 -2.135 1.00 98.31 86 LEU A CA 1
ATOM 708 C C . LEU A 1 86 ? -3.003 -5.906 -1.405 1.00 98.31 86 LEU A C 1
ATOM 710 O O . LEU A 1 86 ? -3.974 -5.727 -0.677 1.00 98.31 86 LEU A O 1
ATOM 714 N N . VAL A 1 87 ? -2.453 -7.110 -1.563 1.00 98.44 87 VAL A N 1
ATOM 715 C CA . VAL A 1 87 ? -2.932 -8.310 -0.863 1.00 98.44 87 VAL A CA 1
ATOM 716 C C . VAL A 1 87 ? -2.760 -8.141 0.638 1.00 98.44 87 VAL A C 1
ATOM 718 O O . VAL A 1 87 ? -3.694 -8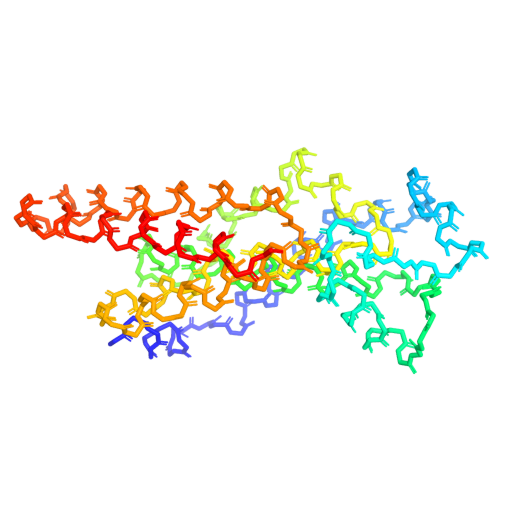.395 1.396 1.00 98.44 87 VAL A O 1
ATOM 721 N N . PHE A 1 88 ? -1.598 -7.657 1.080 1.00 98.38 88 PHE A N 1
ATOM 722 C CA . PHE A 1 88 ? -1.363 -7.415 2.498 1.00 98.38 88 PHE A CA 1
ATOM 723 C C . PHE A 1 88 ? -2.310 -6.340 3.055 1.00 98.38 88 PHE A C 1
ATOM 725 O O . PHE A 1 88 ? -2.922 -6.546 4.101 1.00 98.38 88 PHE A O 1
ATOM 732 N N . GLY A 1 89 ? -2.506 -5.233 2.331 1.00 98.25 89 GLY A N 1
ATOM 733 C CA . GLY A 1 89 ? -3.482 -4.195 2.675 1.00 98.25 89 GLY A CA 1
ATOM 734 C C . GLY A 1 89 ? -4.918 -4.727 2.729 1.00 98.25 89 GLY A C 1
ATOM 735 O O . GLY A 1 89 ? -5.641 -4.462 3.687 1.00 98.25 89 GLY A O 1
ATOM 736 N N . GLY A 1 90 ? -5.313 -5.554 1.760 1.00 97.94 90 GLY A N 1
ATOM 737 C CA . GLY A 1 90 ? -6.619 -6.209 1.717 1.00 97.94 90 GLY A CA 1
ATOM 738 C C . GLY A 1 90 ? -6.847 -7.160 2.893 1.00 97.94 90 GLY A C 1
ATOM 739 O O . GLY A 1 90 ? -7.908 -7.125 3.516 1.00 97.94 90 GLY A O 1
ATOM 740 N N . MET A 1 91 ? -5.833 -7.942 3.276 1.00 98.06 91 MET A N 1
ATOM 741 C CA . MET A 1 91 ? -5.881 -8.777 4.483 1.00 98.06 91 MET A CA 1
ATOM 742 C C . MET A 1 91 ? -6.047 -7.935 5.751 1.00 98.06 91 MET A C 1
ATOM 744 O O . MET A 1 91 ? -6.814 -8.320 6.635 1.00 98.06 91 MET A O 1
ATOM 748 N N . ILE A 1 92 ? -5.364 -6.787 5.853 1.00 97.88 92 ILE A N 1
ATOM 749 C CA . ILE A 1 92 ? -5.536 -5.862 6.983 1.00 97.88 92 ILE A CA 1
ATOM 750 C C . ILE A 1 92 ? -6.972 -5.338 7.021 1.00 97.88 92 ILE A C 1
ATOM 752 O O . ILE A 1 92 ? -7.599 -5.398 8.075 1.00 97.88 92 ILE A O 1
ATOM 756 N N . ILE A 1 93 ? -7.519 -4.874 5.894 1.00 97.00 93 ILE A N 1
ATOM 757 C CA . ILE A 1 93 ? -8.904 -4.384 5.815 1.00 97.00 93 ILE A CA 1
ATOM 758 C C . ILE A 1 93 ? -9.888 -5.485 6.228 1.00 97.00 93 ILE A C 1
ATOM 760 O O . ILE A 1 93 ? -10.716 -5.261 7.113 1.00 97.00 93 ILE A O 1
ATOM 764 N N . SER A 1 94 ? -9.753 -6.689 5.661 1.00 96.31 94 SER A N 1
ATOM 765 C CA . SER A 1 94 ? -10.565 -7.858 6.026 1.00 96.31 94 SER A CA 1
ATOM 766 C C . SER A 1 94 ? -10.512 -8.122 7.529 1.00 96.31 94 SER A C 1
ATOM 768 O O . SER A 1 94 ? -11.543 -8.312 8.170 1.00 96.31 94 SER A O 1
ATOM 770 N N . PHE A 1 95 ? -9.320 -8.089 8.123 1.00 96.62 95 PHE A N 1
ATOM 771 C CA . PHE A 1 95 ? -9.157 -8.307 9.553 1.00 96.62 95 PHE A CA 1
ATOM 772 C C . PHE A 1 95 ? -9.769 -7.184 10.401 1.00 96.62 95 PHE A C 1
ATOM 774 O O . PHE A 1 95 ? -10.427 -7.454 11.404 1.00 96.62 95 PHE A O 1
ATOM 781 N N . LEU A 1 96 ? -9.586 -5.920 10.016 1.00 95.12 96 LEU A N 1
ATOM 782 C CA . LEU A 1 96 ? -10.114 -4.776 10.760 1.00 95.12 96 LEU A CA 1
ATOM 783 C C . LEU A 1 96 ? -11.647 -4.778 10.797 1.00 95.12 96 LEU A C 1
ATOM 785 O O . LEU A 1 96 ? -12.219 -4.473 11.851 1.00 95.12 96 LEU A O 1
ATOM 789 N N . ILE A 1 97 ? -12.279 -5.158 9.685 1.00 93.25 97 ILE A N 1
ATOM 790 C CA . ILE A 1 97 ? -13.735 -5.192 9.506 1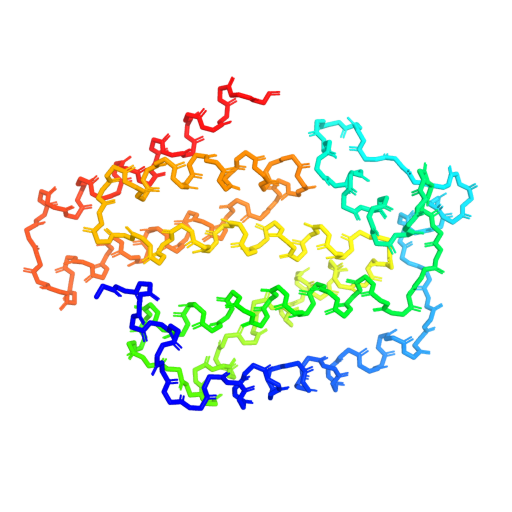.00 93.25 97 ILE A CA 1
ATOM 791 C C . ILE A 1 97 ? -14.332 -6.478 10.084 1.00 93.25 97 ILE A C 1
ATOM 793 O O . ILE A 1 97 ? -15.171 -6.428 10.980 1.00 93.25 97 ILE A O 1
ATOM 797 N N . CYS A 1 98 ? -13.882 -7.639 9.607 1.00 92.00 98 CYS A N 1
ATOM 798 C CA . CYS A 1 98 ? -14.493 -8.933 9.917 1.00 92.00 98 CYS A CA 1
ATOM 799 C C . CYS A 1 98 ? -13.905 -9.609 11.162 1.00 92.00 98 CYS A C 1
ATOM 801 O O . CYS A 1 98 ? -14.415 -10.645 11.581 1.00 92.00 98 CYS A O 1
ATOM 803 N N . LYS A 1 99 ? -12.820 -9.069 11.737 1.00 91.69 99 LYS A N 1
ATOM 804 C CA . LYS A 1 99 ? -12.055 -9.656 12.861 1.00 91.69 99 LYS A CA 1
ATOM 805 C C . LYS A 1 99 ? -11.446 -11.032 12.571 1.00 91.69 99 LYS A C 1
ATOM 807 O O . LYS A 1 99 ? -10.996 -11.710 13.490 1.00 91.69 99 LYS A O 1
ATOM 812 N N . LYS A 1 100 ? -11.390 -11.423 11.296 1.00 93.81 100 LYS A N 1
ATOM 813 C CA . LYS A 1 100 ? -10.790 -12.667 10.806 1.00 93.81 100 LYS A CA 1
ATOM 814 C C . LYS A 1 100 ? -10.157 -12.462 9.433 1.00 93.81 100 LYS A C 1
ATOM 816 O O . LYS A 1 100 ? -10.529 -11.542 8.702 1.00 93.81 100 LYS A O 1
ATOM 821 N N . ILE A 1 101 ? -9.218 -13.338 9.094 1.00 94.75 101 ILE A N 1
ATOM 822 C CA . ILE A 1 101 ? -8.634 -13.434 7.754 1.00 94.75 101 ILE A CA 1
ATOM 823 C C . ILE A 1 101 ? -9.074 -14.766 7.157 1.00 94.75 101 ILE A C 1
ATOM 825 O O . ILE A 1 101 ? -8.703 -15.827 7.653 1.00 94.75 101 ILE A O 1
ATOM 829 N N . ASP A 1 102 ? -9.876 -14.706 6.103 1.00 95.31 102 ASP A N 1
ATOM 830 C CA . ASP A 1 102 ? -10.309 -15.870 5.341 1.00 95.31 102 ASP A CA 1
ATOM 831 C C . ASP A 1 102 ? -10.357 -15.550 3.841 1.00 95.31 102 ASP A C 1
ATOM 833 O O . ASP A 1 102 ? -10.161 -14.412 3.408 1.00 95.31 102 ASP A O 1
ATOM 837 N N . TYR A 1 103 ? -10.582 -16.582 3.029 1.00 97.00 103 TYR A N 1
ATOM 838 C CA . TYR A 1 103 ? -10.629 -16.448 1.575 1.00 97.00 103 TYR A CA 1
ATOM 839 C C . TYR A 1 103 ? -11.746 -15.502 1.117 1.00 97.00 103 TYR A C 1
ATOM 841 O O . TYR A 1 103 ? -11.549 -14.750 0.171 1.00 97.00 103 TYR A O 1
ATOM 849 N N . ILE A 1 104 ? -12.896 -15.499 1.802 1.00 96.31 104 ILE A N 1
ATOM 850 C CA . ILE A 1 104 ? -14.043 -14.647 1.456 1.00 96.31 104 ILE A CA 1
ATOM 851 C C . ILE A 1 104 ? -13.715 -13.176 1.719 1.00 96.31 104 ILE A C 1
ATOM 853 O O . ILE A 1 104 ? -13.957 -12.336 0.858 1.00 96.31 104 ILE A O 1
ATOM 857 N N . GLY A 1 105 ? -13.126 -12.862 2.873 1.00 95.62 105 GLY A N 1
ATOM 858 C CA . GLY A 1 105 ? -12.671 -11.516 3.198 1.00 95.62 105 GLY A CA 1
ATOM 859 C C . GLY A 1 105 ? -11.594 -11.022 2.234 1.00 95.62 105 GLY A C 1
ATOM 860 O O . GLY A 1 105 ? -11.639 -9.872 1.800 1.00 95.62 105 GLY A O 1
ATOM 861 N N . MET A 1 106 ? -10.687 -11.907 1.805 1.00 96.25 106 MET A N 1
ATOM 862 C CA . MET A 1 106 ? -9.720 -11.581 0.755 1.00 96.25 106 MET A CA 1
ATOM 863 C C . MET A 1 106 ? -10.406 -11.303 -0.587 1.00 96.25 106 MET A C 1
ATOM 865 O O . MET A 1 106 ? -10.093 -10.296 -1.214 1.00 96.25 106 MET A O 1
ATOM 869 N N . LEU A 1 107 ? -11.372 -12.131 -1.007 1.00 96.00 107 LEU A N 1
ATOM 870 C CA . LEU A 1 107 ? -12.154 -11.900 -2.228 1.00 96.00 107 LEU A CA 1
ATOM 871 C C . LEU A 1 107 ? -12.914 -10.566 -2.176 1.00 96.00 107 LEU A C 1
ATOM 873 O O . LEU A 1 107 ? -12.917 -9.820 -3.151 1.00 96.00 107 LEU A O 1
ATOM 877 N N . ALA A 1 108 ? -13.503 -10.229 -1.027 1.00 95.81 108 ALA A N 1
ATOM 878 C CA . ALA A 1 108 ? -14.187 -8.955 -0.813 1.00 95.81 108 ALA A CA 1
ATOM 879 C C . ALA A 1 108 ? -13.237 -7.745 -0.881 1.00 95.81 108 ALA A C 1
ATOM 881 O O . ALA A 1 108 ? -13.673 -6.649 -1.226 1.00 95.81 108 ALA A O 1
ATOM 882 N N . ALA A 1 109 ? -11.948 -7.934 -0.585 1.00 95.81 109 ALA A N 1
ATOM 883 C CA . ALA A 1 109 ? -10.928 -6.889 -0.644 1.00 95.81 109 ALA A CA 1
ATOM 884 C C . ALA A 1 109 ? -10.252 -6.746 -2.024 1.00 95.81 109 ALA A C 1
ATOM 886 O O . ALA A 1 109 ? -9.505 -5.793 -2.233 1.00 95.81 109 ALA A O 1
ATOM 887 N N . ILE A 1 110 ? -10.512 -7.642 -2.984 1.00 94.12 110 ILE A N 1
ATOM 888 C CA . ILE A 1 110 ? -9.952 -7.579 -4.349 1.00 94.12 110 ILE A CA 1
ATOM 889 C C . ILE A 1 110 ? -10.229 -6.259 -5.089 1.00 94.12 110 ILE A C 1
ATOM 891 O O . ILE A 1 110 ? -9.331 -5.790 -5.795 1.00 94.12 110 ILE A O 1
ATOM 895 N N . PRO A 1 111 ? -11.407 -5.610 -4.954 1.00 94.81 111 PRO A N 1
ATOM 896 C CA . PRO A 1 111 ? -11.647 -4.321 -5.600 1.00 94.81 111 PRO A CA 1
ATOM 897 C C . PRO A 1 111 ? -10.624 -3.237 -5.228 1.00 94.81 111 PRO A C 1
ATOM 899 O O . PRO A 1 111 ? -10.468 -2.281 -5.983 1.00 94.81 111 PRO A O 1
ATOM 902 N N . LEU A 1 112 ? -9.885 -3.396 -4.119 1.00 94.62 112 LEU A N 1
ATOM 903 C CA . LEU A 1 112 ? -8.779 -2.507 -3.757 1.00 94.62 112 LEU A CA 1
ATOM 904 C C . LEU A 1 112 ? -7.753 -2.365 -4.893 1.00 94.62 112 LEU A C 1
ATOM 906 O O . LEU A 1 112 ? -7.270 -1.263 -5.120 1.00 94.62 112 LEU A O 1
ATOM 910 N N . GLY A 1 113 ? -7.444 -3.452 -5.608 1.00 93.12 113 GLY A N 1
ATOM 911 C CA . GLY A 1 113 ? -6.499 -3.443 -6.727 1.00 93.12 113 GLY A CA 1
ATOM 912 C C . GLY A 1 113 ? -7.119 -3.693 -8.102 1.00 93.12 113 GLY A C 1
ATOM 913 O O . GLY A 1 113 ? -6.539 -3.280 -9.096 1.00 93.12 113 GLY A O 1
ATOM 914 N N . LEU A 1 114 ? -8.283 -4.353 -8.183 1.00 94.00 114 LEU A N 1
ATOM 915 C CA . LEU A 1 114 ? -8.970 -4.633 -9.458 1.00 94.00 114 LEU A CA 1
ATOM 916 C C . LEU A 1 114 ? -10.132 -3.681 -9.764 1.00 94.00 114 LEU A C 1
ATOM 918 O O . LEU A 1 114 ? -10.873 -3.902 -10.721 1.00 94.00 114 LEU A O 1
ATOM 922 N N . SER A 1 115 ? -10.326 -2.626 -8.968 1.00 93.50 115 SER A N 1
ATOM 923 C CA . SER A 1 115 ? -11.183 -1.525 -9.412 1.00 93.50 115 SER A CA 1
ATOM 924 C C . SER A 1 115 ? -10.617 -0.921 -10.704 1.00 93.50 115 SER A C 1
ATOM 926 O O . SER A 1 115 ? -9.395 -0.881 -10.853 1.00 93.50 115 SER A O 1
ATOM 928 N N . PRO A 1 116 ? -11.460 -0.405 -11.621 1.00 89.44 116 PRO A N 1
ATOM 929 C CA . PRO A 1 116 ? -10.979 0.208 -12.860 1.00 89.44 116 PRO A CA 1
ATOM 930 C C . PRO A 1 116 ? -9.911 1.282 -12.625 1.00 89.44 116 PRO A C 1
ATOM 932 O O . PRO A 1 116 ? -8.960 1.376 -13.388 1.00 89.44 116 PRO A O 1
ATOM 935 N N . TYR A 1 117 ? -10.042 2.032 -11.527 1.00 87.19 117 TYR A N 1
ATOM 936 C CA . TYR A 1 117 ? -9.091 3.067 -11.140 1.00 87.19 117 TYR A CA 1
ATOM 937 C C . TYR A 1 117 ? -7.718 2.492 -10.771 1.00 87.19 117 TYR A C 1
ATOM 939 O O . TYR A 1 117 ? -6.717 2.894 -11.344 1.00 87.19 117 TYR A O 1
ATOM 947 N N . PHE A 1 118 ? -7.643 1.515 -9.858 1.00 93.56 118 PHE A N 1
ATOM 948 C CA . PHE A 1 118 ? -6.337 0.984 -9.445 1.00 93.56 118 PHE A CA 1
ATOM 949 C C . PHE A 1 118 ? -5.733 0.005 -10.464 1.00 93.56 118 PHE A C 1
ATOM 951 O O . PHE A 1 118 ? -4.515 -0.173 -10.516 1.00 93.56 118 PHE A O 1
ATOM 958 N N . LEU A 1 119 ? -6.561 -0.611 -11.311 1.00 93.88 119 LEU A N 1
ATOM 959 C CA . LEU A 1 119 ? -6.083 -1.449 -12.407 1.00 93.88 119 LEU A CA 1
ATOM 960 C C . LEU A 1 119 ? -5.254 -0.636 -13.416 1.00 93.88 119 LEU A C 1
ATOM 962 O O . LEU A 1 119 ? -4.275 -1.146 -13.961 1.00 93.88 119 LEU A O 1
ATOM 966 N N . GLU A 1 120 ? -5.587 0.643 -13.604 1.00 94.44 120 GLU A N 1
ATOM 967 C CA . GLU A 1 120 ? -4.754 1.578 -14.359 1.00 94.44 120 GLU A CA 1
ATOM 968 C C . GLU A 1 120 ? -3.381 1.762 -13.694 1.00 94.44 120 GLU A C 1
ATOM 970 O O . GLU A 1 120 ? -2.362 1.592 -14.356 1.00 94.44 120 GLU A O 1
ATOM 975 N N . ASN A 1 121 ? -3.317 1.992 -12.376 1.00 96.12 121 ASN A N 1
ATOM 976 C CA . ASN A 1 121 ? -2.042 2.071 -11.643 1.00 96.12 121 ASN A CA 1
ATOM 977 C C . ASN A 1 121 ? -1.188 0.800 -11.803 1.00 96.12 121 ASN A C 1
ATOM 979 O O . ASN A 1 121 ? 0.034 0.881 -11.915 1.00 96.12 121 ASN A O 1
ATOM 983 N N . LEU A 1 122 ? -1.818 -0.378 -11.833 1.00 96.50 122 LEU A N 1
ATOM 984 C CA . LEU A 1 122 ? -1.133 -1.656 -12.067 1.00 96.50 122 LEU A CA 1
ATOM 985 C C . LEU A 1 122 ? -0.668 -1.842 -13.520 1.00 96.50 122 LEU A C 1
ATOM 987 O O . LEU A 1 122 ? 0.168 -2.708 -13.777 1.00 96.50 122 LEU A O 1
ATOM 991 N N . SER A 1 123 ? -1.167 -1.034 -14.457 1.00 95.81 123 SER A N 1
ATOM 992 C CA . SER A 1 123 ? -0.729 -1.047 -15.858 1.00 95.81 123 SER A CA 1
ATOM 993 C C . SER A 1 123 ? 0.650 -0.412 -16.046 1.00 95.81 123 SER A C 1
ATOM 995 O O . SER A 1 123 ? 1.357 -0.801 -16.969 1.00 95.81 123 SER A O 1
ATOM 997 N N . TYR A 1 124 ? 1.065 0.493 -15.151 1.00 96.56 124 TYR A N 1
ATOM 998 C CA . TYR A 1 124 ? 2.386 1.123 -15.207 1.00 96.56 124 TYR A CA 1
ATOM 999 C C . TYR A 1 124 ? 3.489 0.143 -14.796 1.00 96.56 124 TYR A C 1
ATOM 1001 O O . 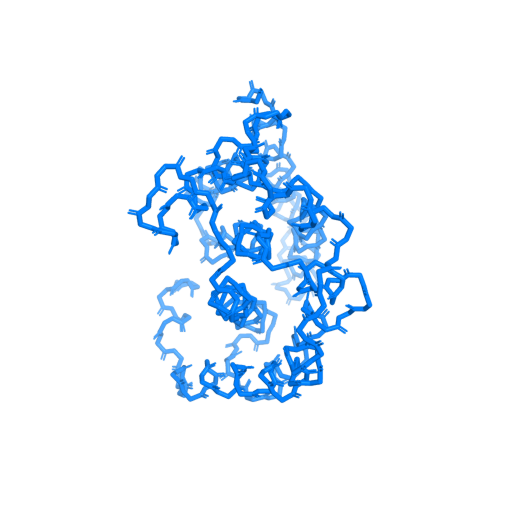TYR A 1 124 ? 3.549 -0.334 -13.651 1.00 96.56 124 TYR A O 1
ATOM 1009 N N . LYS A 1 125 ? 4.412 -0.123 -15.718 1.00 96.31 125 LYS A N 1
ATOM 1010 C CA . LYS A 1 125 ? 5.545 -1.027 -15.487 1.00 96.31 125 LYS A CA 1
ATOM 1011 C C . LYS A 1 125 ? 6.579 -0.438 -14.536 1.00 96.31 125 LYS A C 1
ATOM 1013 O O . LYS A 1 125 ? 7.199 -1.192 -13.792 1.00 96.31 125 LYS A O 1
ATOM 1018 N N . PHE A 1 126 ? 6.759 0.878 -14.510 1.00 96.44 126 PHE A N 1
ATOM 1019 C CA . PHE A 1 126 ? 7.765 1.512 -13.650 1.00 96.44 126 PHE A CA 1
ATOM 1020 C C . PHE A 1 126 ? 7.186 1.922 -12.287 1.00 96.44 126 PHE A C 1
ATOM 1022 O O . PHE A 1 126 ? 7.847 1.773 -11.255 1.00 96.44 126 PHE A O 1
ATOM 1029 N N . ASP A 1 127 ? 5.922 2.352 -12.270 1.00 96.19 127 ASP A N 1
ATOM 1030 C CA . ASP A 1 127 ? 5.363 3.087 -11.131 1.00 96.19 127 ASP A CA 1
ATOM 1031 C C . ASP A 1 127 ? 4.573 2.230 -10.139 1.00 96.19 127 ASP A C 1
ATOM 1033 O O . ASP A 1 127 ? 4.460 2.555 -8.948 1.00 96.19 127 ASP A O 1
ATOM 1037 N N . SER A 1 128 ? 4.032 1.108 -10.620 1.00 97.19 128 SER A N 1
ATOM 1038 C CA . SER A 1 128 ? 3.087 0.268 -9.876 1.00 97.19 128 SER A CA 1
ATOM 1039 C C . SER A 1 128 ? 3.585 -0.110 -8.477 1.00 97.19 128 SER A C 1
ATOM 1041 O O . SER A 1 128 ? 2.795 -0.130 -7.531 1.00 97.19 128 SER A O 1
ATOM 1043 N N . VAL A 1 129 ? 4.892 -0.338 -8.299 1.00 97.56 129 VAL A N 1
ATOM 1044 C CA . VAL A 1 129 ? 5.473 -0.734 -7.008 1.00 97.56 129 VAL A CA 1
ATOM 1045 C C . VAL A 1 129 ? 5.269 0.305 -5.905 1.00 97.56 129 VAL A C 1
ATOM 1047 O O . VAL A 1 129 ? 4.811 -0.042 -4.813 1.00 97.56 129 VAL A O 1
ATOM 1050 N N . PHE A 1 130 ? 5.575 1.580 -6.160 1.00 97.19 130 PHE A N 1
ATOM 1051 C CA . PHE A 1 130 ? 5.436 2.620 -5.140 1.00 97.19 130 PHE A CA 1
ATOM 1052 C C . PHE A 1 130 ? 3.994 3.129 -5.041 1.00 97.19 130 PHE A C 1
ATOM 1054 O O . PHE A 1 130 ? 3.581 3.573 -3.968 1.00 97.19 130 PHE A O 1
ATOM 1061 N N . MET A 1 131 ? 3.191 2.982 -6.101 1.00 97.62 131 MET A N 1
ATOM 1062 C CA . MET A 1 131 ? 1.739 3.175 -6.031 1.00 97.62 131 MET A CA 1
ATOM 1063 C C . MET A 1 131 ? 1.093 2.137 -5.100 1.00 97.62 131 MET A C 1
ATOM 1065 O O . MET A 1 131 ? 0.376 2.515 -4.175 1.00 97.62 131 MET A O 1
ATOM 1069 N N . GLY A 1 132 ? 1.410 0.845 -5.241 1.00 98.19 132 GLY A N 1
ATOM 1070 C CA . GLY A 1 132 ? 0.940 -0.209 -4.330 1.00 98.19 132 GLY A CA 1
ATOM 1071 C C . GLY A 1 132 ? 1.448 -0.034 -2.894 1.00 98.19 132 GLY A C 1
ATOM 1072 O O . GLY A 1 132 ? 0.685 -0.177 -1.938 1.00 98.19 132 GLY A O 1
ATOM 1073 N N . PHE A 1 133 ? 2.715 0.355 -2.727 1.00 98.56 133 PHE A N 1
ATOM 1074 C CA . PHE A 1 133 ? 3.284 0.682 -1.415 1.00 98.56 133 PHE A CA 1
ATOM 1075 C C . PHE A 1 133 ? 2.517 1.814 -0.719 1.00 98.56 133 PHE A C 1
ATOM 1077 O O . PHE A 1 133 ? 2.192 1.710 0.464 1.00 98.56 133 PHE A O 1
ATOM 1084 N N . SER A 1 134 ? 2.169 2.869 -1.461 1.00 98.19 134 SER A N 1
ATOM 1085 C CA . SER A 1 134 ? 1.422 4.012 -0.929 1.00 98.19 134 SER A CA 1
ATOM 1086 C C . SER A 1 134 ? 0.052 3.607 -0.359 1.00 98.19 134 SER A C 1
ATOM 1088 O O . SER A 1 134 ? -0.340 4.090 0.704 1.00 98.19 134 SER A O 1
ATOM 1090 N N . VAL A 1 135 ? -0.636 2.654 -1.006 1.00 98.31 135 VAL A N 1
ATOM 1091 C CA . VAL A 1 135 ? -1.905 2.086 -0.523 1.00 98.31 135 VAL A CA 1
ATOM 1092 C C . VAL A 1 135 ? -1.699 1.362 0.800 1.00 98.31 135 VAL A C 1
ATOM 1094 O O . VAL A 1 135 ? -2.454 1.576 1.749 1.00 98.31 135 VAL A O 1
ATOM 1097 N N . LEU A 1 136 ? -0.656 0.534 0.896 1.00 98.62 136 LEU A N 1
ATOM 1098 C CA . LEU A 1 136 ? -0.341 -0.158 2.139 1.00 98.62 136 LEU A CA 1
ATOM 1099 C C . LEU A 1 136 ? -0.038 0.834 3.272 1.00 98.62 136 LEU A C 1
ATOM 1101 O O . LEU A 1 136 ? -0.543 0.658 4.381 1.00 98.62 136 LEU A O 1
ATOM 1105 N N . CYS A 1 137 ? 0.720 1.899 3.004 1.00 98.44 137 CYS A N 1
ATOM 1106 C CA . CYS A 1 137 ? 0.978 2.960 3.978 1.00 98.44 137 CYS A CA 1
ATOM 1107 C C . CYS A 1 137 ? -0.312 3.623 4.491 1.00 98.44 137 CYS A C 1
ATOM 1109 O O . CYS A 1 137 ? -0.418 3.897 5.683 1.00 98.44 137 CYS A O 1
ATOM 1111 N N . CYS A 1 138 ? -1.331 3.812 3.649 1.00 98.19 138 CYS A N 1
ATOM 1112 C CA . CYS A 1 138 ? -2.635 4.314 4.098 1.00 98.19 138 CYS A CA 1
ATOM 1113 C C . CYS A 1 138 ? -3.397 3.348 5.018 1.00 98.19 138 CYS A C 1
ATOM 1115 O O . CYS A 1 138 ? -4.289 3.774 5.745 1.00 98.19 138 CYS A O 1
ATOM 1117 N N . ILE A 1 139 ? -3.095 2.052 4.990 1.00 98.38 139 ILE A N 1
ATOM 1118 C CA . ILE A 1 139 ? -3.869 1.027 5.705 1.00 98.38 139 ILE A CA 1
ATOM 1119 C C . ILE A 1 139 ? -3.149 0.576 6.984 1.00 98.38 139 ILE A C 1
ATOM 1121 O O . ILE A 1 139 ? -3.782 0.340 8.016 1.00 98.38 139 ILE A O 1
ATOM 1125 N N . LEU A 1 140 ? -1.821 0.471 6.937 1.00 98.06 140 LEU A N 1
ATOM 1126 C CA . LEU A 1 140 ? -0.991 -0.125 7.983 1.00 98.06 140 LEU A CA 1
ATOM 1127 C C . LEU A 1 140 ? -1.169 0.490 9.390 1.00 98.06 140 LEU A C 1
ATOM 1129 O O . LEU A 1 140 ? -1.267 -0.292 10.344 1.00 98.06 140 LEU A O 1
ATOM 1133 N N . PRO A 1 141 ? -1.270 1.827 9.569 1.00 97.31 141 PRO A N 1
ATOM 1134 C CA . PRO A 1 141 ? -1.419 2.441 10.891 1.00 97.31 141 PRO A CA 1
ATOM 1135 C C . PRO A 1 141 ? -2.613 1.903 11.679 1.00 97.31 141 PRO A C 1
ATOM 1137 O O . PRO A 1 141 ? -2.543 1.740 12.895 1.00 97.31 141 PRO A O 1
ATOM 1140 N N . PHE A 1 142 ? -3.707 1.549 11.001 1.00 97.00 142 PHE A N 1
ATOM 1141 C CA . PHE A 1 142 ? -4.941 1.111 11.652 1.00 97.00 142 PHE A CA 1
ATOM 1142 C C . PHE A 1 142 ? -4.814 -0.223 12.405 1.00 97.00 142 PHE A C 1
ATOM 1144 O O . PHE A 1 142 ? -5.621 -0.491 13.298 1.00 97.00 142 PHE A O 1
ATOM 1151 N N . LEU A 1 143 ? -3.768 -1.024 12.157 1.00 96.25 143 LEU A N 1
ATOM 1152 C CA . LEU A 1 143 ? -3.436 -2.182 13.004 1.00 96.25 143 LEU A CA 1
ATOM 1153 C C . LEU A 1 143 ? -3.037 -1.790 14.437 1.00 96.25 143 LEU A C 1
ATOM 1155 O O . LEU A 1 143 ? -3.101 -2.615 15.353 1.00 96.25 143 LEU A O 1
ATOM 1159 N N . LEU A 1 144 ? -2.620 -0.540 14.635 1.00 95.38 144 LEU A N 1
ATOM 1160 C CA . LEU A 1 144 ? -2.149 0.016 15.901 1.00 95.38 144 LEU A CA 1
ATOM 1161 C C . LEU A 1 144 ? -3.225 0.866 16.600 1.00 95.38 144 LEU A C 1
ATOM 1163 O O . LEU A 1 144 ? -2.937 1.466 17.637 1.00 95.38 144 LEU A O 1
ATOM 1167 N N . LYS A 1 145 ? -4.473 0.870 16.092 1.00 92.56 145 LYS A N 1
ATOM 1168 C CA . LYS A 1 145 ? -5.591 1.704 16.584 1.00 92.56 145 LYS A CA 1
ATOM 1169 C C . LYS A 1 145 ? -5.896 1.564 18.080 1.00 92.56 145 LYS A C 1
ATOM 1171 O O . LYS A 1 145 ? -6.463 2.473 18.674 1.00 92.56 145 LYS A O 1
ATOM 1176 N N . ASP A 1 146 ? -5.517 0.443 18.696 1.00 89.75 146 ASP A N 1
ATOM 1177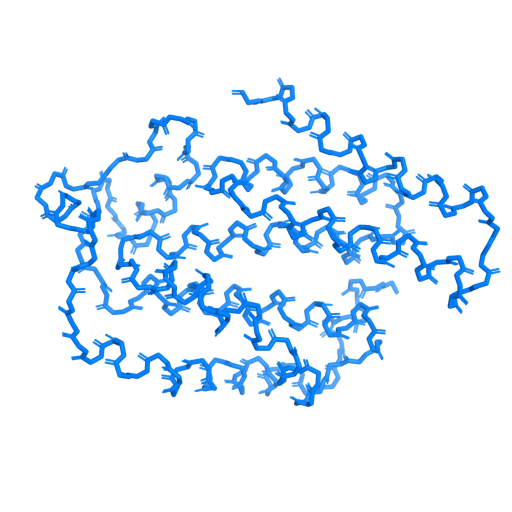 C CA . ASP A 1 146 ? -5.729 0.185 20.127 1.00 89.75 146 ASP A CA 1
ATOM 1178 C C . ASP A 1 146 ? -4.913 1.125 21.034 1.00 89.75 146 ASP A C 1
ATOM 1180 O O . ASP A 1 146 ? -5.237 1.278 22.212 1.00 89.75 146 ASP A O 1
ATOM 1184 N N . ARG A 1 147 ? -3.835 1.736 20.520 1.00 91.12 147 ARG A N 1
ATOM 1185 C CA . ARG A 1 147 ? -2.963 2.647 21.274 1.00 91.12 147 ARG A CA 1
ATOM 1186 C C . ARG A 1 147 ? -2.867 3.993 20.575 1.00 91.12 147 ARG A C 1
ATOM 1188 O O . ARG A 1 147 ? -2.045 4.154 19.681 1.00 91.12 147 ARG A O 1
ATOM 1195 N N . THR A 1 148 ? -3.636 4.973 21.045 1.00 91.00 148 THR A N 1
ATOM 1196 C CA . THR A 1 148 ? -3.792 6.295 20.414 1.00 91.00 148 THR A CA 1
ATOM 1197 C C . THR A 1 148 ? -2.474 6.964 20.025 1.00 91.00 148 THR A C 1
ATOM 1199 O O . THR A 1 148 ? -2.331 7.380 18.884 1.00 91.00 148 THR A O 1
ATOM 1202 N N . LEU A 1 149 ? -1.492 7.025 20.933 1.00 91.75 149 LEU A N 1
ATOM 1203 C CA . LEU A 1 149 ? -0.204 7.668 20.643 1.00 91.75 149 LEU A CA 1
ATOM 1204 C C . LEU A 1 149 ? 0.595 6.919 19.566 1.00 91.75 149 LEU A C 1
ATOM 1206 O O . LEU A 1 149 ? 1.152 7.539 18.668 1.00 91.75 149 LEU A O 1
ATOM 1210 N N . ILE A 1 150 ? 0.635 5.584 19.639 1.00 94.56 150 ILE A N 1
ATOM 1211 C CA . ILE A 1 150 ? 1.366 4.765 18.663 1.00 94.56 150 ILE A CA 1
ATOM 1212 C C . ILE A 1 150 ? 0.670 4.824 17.304 1.00 94.56 150 ILE A C 1
ATOM 1214 O O . ILE A 1 150 ? 1.341 5.001 16.294 1.00 94.56 150 ILE A O 1
ATOM 1218 N N . PHE A 1 151 ? -0.662 4.723 17.292 1.00 95.31 151 PHE A N 1
ATOM 1219 C CA . PHE A 1 151 ? -1.484 4.927 16.107 1.00 95.31 151 PHE A CA 1
ATOM 1220 C C . PHE A 1 151 ? -1.156 6.270 15.456 1.00 95.31 151 PHE A C 1
ATOM 1222 O O . PHE A 1 151 ? -0.750 6.287 14.303 1.00 95.31 151 PHE A O 1
ATOM 1229 N N . PHE A 1 152 ? -1.227 7.365 16.214 1.00 95.25 152 PHE A N 1
ATOM 1230 C CA . PHE A 1 152 ? -0.967 8.712 15.716 1.00 95.25 152 PHE A CA 1
ATOM 1231 C C . PHE A 1 152 ? 0.429 8.860 15.097 1.00 95.25 152 PHE A C 1
ATOM 1233 O O . PHE A 1 152 ? 0.543 9.249 13.937 1.00 95.25 152 PHE A O 1
ATOM 1240 N N . ILE A 1 153 ? 1.484 8.468 15.823 1.00 95.00 153 ILE A N 1
ATOM 1241 C CA . ILE A 1 153 ? 2.862 8.518 15.308 1.00 95.00 153 ILE A CA 1
ATOM 1242 C C . ILE A 1 153 ? 2.989 7.660 14.042 1.00 95.00 153 ILE A C 1
ATOM 1244 O O . ILE A 1 153 ? 3.555 8.104 13.045 1.00 95.00 153 ILE A O 1
ATOM 1248 N N . SER A 1 154 ? 2.435 6.443 14.056 1.00 96.50 154 SER A N 1
ATOM 1249 C CA . SER A 1 154 ? 2.480 5.551 12.894 1.00 96.50 154 SER A CA 1
ATOM 1250 C C . SER A 1 154 ? 1.715 6.110 11.695 1.00 96.50 154 SER A C 1
ATOM 1252 O O . SER A 1 154 ? 2.184 5.957 10.570 1.00 96.50 154 SER A O 1
ATOM 1254 N N . SER A 1 155 ? 0.593 6.799 11.922 1.00 96.75 155 SER A N 1
ATOM 1255 C CA . SER A 1 155 ? -0.185 7.471 10.885 1.00 96.75 155 SER A CA 1
ATOM 1256 C C . SER A 1 155 ? 0.610 8.597 10.249 1.00 96.75 155 SER A C 1
ATOM 1258 O O . SER A 1 155 ? 0.727 8.608 9.031 1.00 96.75 155 SER A O 1
ATOM 1260 N N . VAL A 1 156 ? 1.215 9.488 11.042 1.00 96.19 156 VAL A N 1
ATOM 1261 C CA . VAL A 1 156 ? 2.041 10.588 10.513 1.00 96.19 156 VAL A CA 1
ATOM 1262 C C . VAL A 1 156 ? 3.184 10.037 9.658 1.00 96.19 156 VAL A C 1
ATOM 1264 O O . VAL A 1 156 ? 3.349 10.446 8.512 1.00 96.19 156 VAL A O 1
ATOM 1267 N N . VAL A 1 157 ? 3.924 9.046 10.168 1.00 96.69 157 VAL A N 1
ATOM 1268 C CA . VAL A 1 157 ? 5.033 8.422 9.428 1.00 96.69 157 VAL A CA 1
ATOM 1269 C C . VAL A 1 157 ? 4.544 7.770 8.134 1.00 96.69 157 VAL A C 1
ATOM 1271 O O . VAL A 1 157 ? 5.117 8.009 7.072 1.00 96.69 157 VAL A O 1
ATOM 1274 N N . CYS A 1 158 ? 3.484 6.961 8.188 1.00 97.94 158 CYS A N 1
ATOM 1275 C CA . CYS A 1 158 ? 2.986 6.274 6.999 1.00 97.94 158 CYS A CA 1
ATOM 1276 C C . CYS A 1 158 ? 2.379 7.241 5.977 1.00 97.94 158 CYS A C 1
ATOM 1278 O O . CYS A 1 158 ? 2.528 7.018 4.780 1.00 97.94 158 CYS A O 1
ATOM 1280 N N . LEU A 1 159 ? 1.738 8.325 6.414 1.00 97.44 159 LEU A N 1
ATOM 1281 C CA . LEU A 1 159 ? 1.203 9.340 5.512 1.00 97.44 159 LEU A CA 1
ATOM 1282 C C . LEU A 1 159 ? 2.320 10.121 4.822 1.00 97.44 159 LEU A C 1
ATOM 1284 O O . LEU A 1 159 ? 2.242 10.295 3.612 1.00 97.44 159 LEU A O 1
ATOM 1288 N N . ILE A 1 160 ? 3.402 10.488 5.521 1.00 97.00 160 ILE A N 1
ATOM 1289 C CA . ILE A 1 160 ? 4.595 11.071 4.877 1.00 97.00 160 ILE A CA 1
ATOM 1290 C C . ILE A 1 160 ? 5.158 10.105 3.825 1.00 97.00 160 ILE A C 1
ATOM 1292 O O . ILE A 1 160 ? 5.441 10.511 2.700 1.00 97.00 160 ILE A O 1
ATOM 1296 N N . LEU A 1 161 ? 5.278 8.812 4.149 1.00 97.62 161 LEU A N 1
ATOM 1297 C CA . LEU A 1 161 ? 5.734 7.800 3.188 1.00 97.62 161 LEU A CA 1
ATOM 1298 C C . LEU A 1 161 ? 4.802 7.688 1.974 1.00 97.62 161 LEU A C 1
ATOM 1300 O O . LEU A 1 161 ? 5.287 7.571 0.849 1.00 97.62 161 LEU A O 1
ATOM 1304 N N . MET A 1 162 ? 3.486 7.754 2.186 1.00 97.56 162 MET A N 1
ATOM 1305 C CA . MET A 1 162 ? 2.490 7.757 1.115 1.00 97.56 162 MET A CA 1
ATOM 1306 C C . MET A 1 162 ? 2.613 9.006 0.242 1.00 97.56 162 MET A C 1
ATOM 1308 O O . MET A 1 162 ? 2.723 8.867 -0.973 1.00 97.56 162 MET A O 1
ATOM 1312 N N . TYR A 1 163 ? 2.676 10.203 0.826 1.00 95.94 163 TYR A N 1
ATOM 1313 C CA . TYR A 1 163 ? 2.780 11.448 0.067 1.00 95.94 163 TYR A CA 1
ATOM 1314 C C . TYR A 1 163 ? 4.095 11.559 -0.709 1.00 95.94 163 TYR A C 1
ATOM 1316 O O . TYR A 1 163 ? 4.101 12.031 -1.844 1.00 95.94 163 TYR A O 1
ATOM 1324 N N . CYS A 1 164 ? 5.192 11.051 -0.146 1.00 96.81 164 CYS A N 1
ATOM 1325 C CA . CYS A 1 164 ? 6.481 10.951 -0.828 1.00 96.81 164 CYS A CA 1
ATOM 1326 C C . CYS A 1 164 ? 6.558 9.774 -1.822 1.00 96.81 164 CYS A C 1
ATOM 1328 O O . CYS A 1 164 ? 7.612 9.566 -2.428 1.00 96.81 164 CYS A O 1
ATOM 1330 N N . SER A 1 165 ? 5.488 8.988 -1.982 1.00 96.62 165 SER A N 1
ATOM 1331 C CA . SER A 1 165 ? 5.385 7.902 -2.966 1.00 96.62 165 SER A CA 1
ATOM 1332 C C . SER A 1 165 ? 4.336 8.224 -4.032 1.00 96.62 165 SER A C 1
ATOM 1334 O O . SER A 1 165 ? 4.678 8.500 -5.177 1.00 96.62 165 SER A O 1
ATOM 1336 N N . TYR A 1 166 ? 3.056 8.218 -3.654 1.00 95.38 166 TYR A N 1
ATOM 1337 C CA . TYR A 1 166 ? 1.922 8.479 -4.534 1.00 95.38 166 TYR A CA 1
ATOM 1338 C C . TYR A 1 166 ? 0.755 9.089 -3.742 1.00 95.38 166 TYR A C 1
ATOM 1340 O O . TYR A 1 166 ? 0.033 8.402 -3.019 1.00 95.38 166 TYR A O 1
ATOM 1348 N N . GLN A 1 167 ? 0.569 10.403 -3.899 1.00 93.94 167 GLN A N 1
ATOM 1349 C CA . GLN A 1 167 ? -0.337 11.217 -3.079 1.00 93.94 167 GLN A CA 1
ATOM 1350 C C . GLN A 1 167 ? -1.824 10.858 -3.240 1.00 93.94 167 GLN A C 1
ATOM 1352 O O . GLN A 1 167 ? -2.616 11.059 -2.318 1.00 93.94 167 GLN A O 1
ATOM 1357 N N . ALA A 1 168 ? -2.222 10.328 -4.400 1.00 93.00 168 ALA A N 1
ATOM 1358 C CA . ALA A 1 168 ? -3.623 10.021 -4.700 1.00 93.00 168 ALA A CA 1
ATOM 1359 C C . ALA A 1 168 ? -4.204 8.900 -3.812 1.00 93.00 168 ALA A C 1
ATOM 1361 O O . ALA A 1 168 ? -5.421 8.824 -3.643 1.00 93.00 168 ALA A O 1
ATOM 1362 N N . SER A 1 169 ? -3.360 8.101 -3.149 1.00 95.12 169 SER A N 1
ATOM 1363 C CA . SER A 1 169 ? -3.807 7.069 -2.202 1.00 95.12 169 SER A CA 1
ATOM 1364 C C . SER A 1 169 ? -4.409 7.617 -0.905 1.00 95.12 169 SER A C 1
ATOM 1366 O O . SER A 1 169 ? -5.079 6.869 -0.195 1.00 95.12 169 SER A O 1
ATOM 1368 N N . ASN A 1 170 ? -4.242 8.909 -0.591 1.00 94.62 170 ASN A N 1
ATOM 1369 C CA . ASN A 1 170 ? -4.720 9.514 0.661 1.00 94.62 170 ASN A CA 1
ATOM 1370 C C . ASN A 1 170 ? -6.219 9.266 0.941 1.00 94.62 170 ASN A C 1
ATOM 1372 O O . ASN A 1 170 ? -6.629 9.088 2.091 1.00 94.62 170 ASN A O 1
ATOM 1376 N N . GLY A 1 171 ? -7.041 9.187 -0.113 1.00 94.00 171 GLY A N 1
ATOM 1377 C CA . GLY A 1 171 ? -8.469 8.872 0.001 1.00 94.00 171 GLY A CA 1
ATOM 1378 C C . GLY A 1 171 ? -8.751 7.563 0.746 1.00 94.00 171 GLY A C 1
ATOM 1379 O O . GLY A 1 171 ? -9.727 7.478 1.490 1.00 94.00 171 GLY A O 1
ATOM 1380 N N . ILE A 1 172 ? -7.862 6.572 0.630 1.00 96.00 172 ILE A N 1
ATOM 1381 C CA . ILE A 1 172 ? -7.988 5.271 1.302 1.00 96.00 172 ILE A CA 1
ATOM 1382 C C . ILE A 1 172 ? -7.878 5.436 2.820 1.00 96.00 172 ILE A C 1
ATOM 1384 O O . ILE A 1 172 ? -8.712 4.903 3.553 1.00 96.00 172 ILE A O 1
ATOM 1388 N N . TYR A 1 173 ? -6.897 6.211 3.298 1.00 97.31 173 TYR A N 1
ATOM 1389 C CA . TYR A 1 173 ? -6.725 6.481 4.730 1.00 97.31 173 TYR A CA 1
ATOM 1390 C C . TYR A 1 173 ? -7.942 7.221 5.301 1.00 97.31 173 TYR A C 1
ATOM 1392 O O . TYR A 1 173 ? -8.453 6.851 6.360 1.00 97.31 173 TYR A O 1
ATOM 1400 N N . MET A 1 174 ? -8.450 8.223 4.573 1.00 95.19 174 MET A N 1
ATOM 1401 C CA . MET A 1 174 ? -9.636 8.989 4.974 1.00 95.19 174 MET A CA 1
ATOM 1402 C C . MET A 1 174 ? -10.883 8.110 5.091 1.00 95.19 174 MET A C 1
ATOM 1404 O O . MET A 1 174 ? -11.531 8.100 6.139 1.00 95.19 174 MET A O 1
ATOM 1408 N N . ILE A 1 175 ? -11.207 7.342 4.047 1.00 95.75 175 ILE A N 1
ATOM 1409 C CA . ILE A 1 175 ? -12.407 6.495 4.023 1.00 95.75 175 ILE A CA 1
ATOM 1410 C C . ILE A 1 175 ? -12.325 5.415 5.104 1.00 95.75 175 ILE A C 1
ATOM 1412 O O . ILE A 1 175 ? -13.292 5.213 5.842 1.00 95.75 175 ILE A O 1
ATOM 1416 N N . LEU A 1 176 ? -11.171 4.757 5.254 1.00 96.56 176 LEU A N 1
ATOM 1417 C CA . LEU A 1 176 ? -10.981 3.733 6.280 1.00 96.56 176 LEU A CA 1
ATOM 1418 C C . LEU A 1 176 ? -11.067 4.325 7.695 1.00 96.56 176 LEU A C 1
ATOM 1420 O O . LEU A 1 176 ? -11.689 3.732 8.577 1.00 96.56 176 LEU A O 1
ATOM 1424 N N . GLY A 1 177 ? -10.505 5.515 7.914 1.00 96.31 177 GLY A N 1
ATOM 1425 C CA . GLY A 1 177 ? -10.586 6.229 9.187 1.00 96.31 177 GLY A CA 1
ATOM 1426 C C . GLY A 1 177 ? -12.009 6.650 9.560 1.00 96.31 177 GLY A C 1
ATOM 1427 O O . GLY A 1 177 ? -12.413 6.482 10.715 1.00 96.31 177 GLY A O 1
ATOM 1428 N N . ILE A 1 178 ? -12.796 7.127 8.590 1.00 95.88 178 ILE A N 1
ATOM 1429 C CA . ILE A 1 178 ? -14.225 7.427 8.776 1.00 95.88 178 ILE A CA 1
ATOM 1430 C C . ILE A 1 178 ? -14.991 6.143 9.092 1.00 95.88 178 ILE A C 1
ATOM 1432 O O . ILE A 1 178 ? -15.705 6.090 10.092 1.00 95.88 178 ILE A O 1
ATOM 1436 N N . TYR A 1 179 ? -14.805 5.088 8.296 1.00 96.31 179 TYR A N 1
ATOM 1437 C CA . TYR A 1 179 ? -15.454 3.801 8.530 1.00 96.31 179 TYR A CA 1
ATOM 1438 C C . TYR A 1 179 ? -15.162 3.277 9.941 1.00 96.31 179 TYR A C 1
ATOM 1440 O O . TYR A 1 179 ? -16.081 2.912 10.674 1.00 96.31 179 TYR A O 1
ATOM 1448 N N . LEU A 1 180 ? -13.893 3.289 10.363 1.00 95.38 180 LEU A N 1
ATOM 1449 C CA . LEU A 1 180 ? -13.510 2.790 11.680 1.00 95.38 180 LEU A CA 1
ATOM 1450 C C . LEU A 1 180 ? -14.049 3.670 12.810 1.00 95.38 180 LEU A C 1
ATOM 1452 O O . LEU A 1 180 ? -14.534 3.127 13.800 1.00 95.38 180 LEU A O 1
ATOM 1456 N N . THR A 1 181 ? -14.053 4.994 12.649 1.00 94.69 181 THR A N 1
ATOM 1457 C CA . THR A 1 181 ? -14.738 5.920 13.569 1.00 94.69 181 THR A CA 1
ATOM 1458 C C . THR A 1 181 ? -16.206 5.536 13.755 1.00 94.69 181 THR A C 1
ATOM 1460 O O . THR A 1 181 ? -16.671 5.392 14.888 1.00 94.69 181 THR A O 1
ATOM 1463 N N . LEU A 1 182 ? -16.935 5.343 12.652 1.00 95.44 182 LEU A N 1
ATOM 1464 C CA . LEU A 1 182 ? -18.348 4.970 12.684 1.00 95.44 182 LEU A CA 1
ATOM 1465 C C . LEU A 1 182 ? -18.538 3.586 13.311 1.00 95.44 182 LEU A C 1
ATOM 1467 O O . LEU A 1 182 ? -19.450 3.403 14.111 1.00 95.44 182 LEU A O 1
ATOM 1471 N N . SER A 1 183 ? -17.646 2.634 13.025 1.00 93.19 183 SER A N 1
ATOM 1472 C CA . SER A 1 183 ? -17.682 1.295 13.620 1.00 93.19 183 SER A CA 1
ATOM 1473 C C . SER A 1 183 ? -17.477 1.320 15.140 1.00 93.19 183 SER A C 1
ATOM 1475 O O . SER A 1 183 ? -18.179 0.616 15.860 1.00 93.19 183 SER A O 1
ATOM 1477 N N . VAL A 1 184 ? -16.594 2.182 15.659 1.00 91.56 184 VAL A N 1
ATOM 1478 C CA . VAL A 1 184 ? -16.387 2.358 17.108 1.00 91.56 184 VAL A CA 1
ATOM 1479 C C . VAL A 1 184 ? -17.669 2.839 17.793 1.00 91.56 184 VAL A C 1
ATOM 1481 O O . VAL A 1 184 ? -17.976 2.407 18.902 1.00 91.56 184 VAL A O 1
ATOM 1484 N N . TYR A 1 185 ? -18.438 3.709 17.138 1.00 93.62 185 TYR A N 1
ATOM 1485 C CA . TYR A 1 185 ? -19.695 4.210 17.687 1.00 93.62 185 TYR A CA 1
ATOM 1486 C C . TYR A 1 185 ? -20.851 3.208 17.534 1.00 93.62 185 TYR A C 1
ATOM 1488 O O . TYR A 1 185 ? -21.466 2.825 18.524 1.00 93.62 185 TYR A O 1
ATOM 1496 N N . PHE A 1 186 ? -21.129 2.756 16.308 1.00 94.12 186 PHE A N 1
ATOM 1497 C CA . PHE A 1 186 ? -22.314 1.950 15.994 1.00 94.12 186 PHE A CA 1
ATOM 1498 C C . PHE A 1 186 ? -22.153 0.454 16.279 1.00 94.12 186 PHE A C 1
ATOM 1500 O O . PHE A 1 186 ? -23.128 -0.195 16.641 1.00 94.12 186 PHE A O 1
ATOM 1507 N N . VAL A 1 187 ? -20.952 -0.104 16.100 1.00 91.12 187 VAL A N 1
ATOM 1508 C CA . VAL A 1 187 ? -20.705 -1.554 16.222 1.00 91.12 187 VAL A CA 1
ATOM 1509 C C . VAL A 1 187 ? -20.102 -1.894 17.579 1.00 91.12 187 VAL A C 1
ATOM 1511 O O . VAL A 1 187 ? -20.566 -2.814 18.243 1.00 91.12 187 VAL A O 1
ATOM 1514 N N . GLU A 1 188 ? -19.079 -1.152 18.015 1.00 88.94 188 GLU A N 1
ATOM 1515 C CA . GLU A 1 188 ? -18.455 -1.370 19.330 1.00 88.94 188 GLU A CA 1
ATOM 1516 C C . GLU A 1 188 ? -19.278 -0.745 20.481 1.00 88.94 188 GLU A C 1
ATOM 1518 O O . GLU A 1 188 ? -18.990 -1.012 21.647 1.00 88.94 188 GLU A O 1
ATOM 1523 N N . GLY A 1 189 ? -20.291 0.081 20.178 1.00 89.69 189 GLY A N 1
ATOM 1524 C CA . GLY A 1 189 ? -21.170 0.709 21.174 1.00 89.69 189 GLY A CA 1
ATOM 1525 C C . GLY A 1 189 ? -20.459 1.712 22.089 1.00 89.69 189 GLY A C 1
ATOM 1526 O O . GLY A 1 189 ? -20.893 1.947 23.219 1.00 89.69 189 GLY A O 1
ATOM 1527 N N . ALA A 1 190 ? -19.328 2.273 21.652 1.00 90.81 190 ALA A N 1
ATOM 1528 C CA . ALA A 1 190 ? -18.554 3.200 22.464 1.00 90.81 190 ALA A CA 1
ATOM 1529 C C . ALA A 1 190 ? -19.198 4.594 22.549 1.00 90.81 190 ALA A C 1
ATOM 1531 O O . ALA A 1 190 ? -20.022 4.990 21.728 1.00 90.81 190 ALA A O 1
ATOM 1532 N N . SER A 1 191 ? -18.765 5.393 23.530 1.00 92.94 191 SER A N 1
ATOM 1533 C CA . SER A 1 191 ? -19.246 6.768 23.677 1.00 92.94 191 SER A CA 1
ATOM 1534 C C . SER A 1 191 ? -18.875 7.646 22.476 1.00 92.94 191 SER A C 1
ATOM 1536 O O . SER A 1 191 ? -17.786 7.525 21.906 1.00 92.94 191 SER A O 1
ATOM 1538 N N . LEU A 1 192 ? -19.744 8.610 22.149 1.00 92.12 192 LEU A N 1
ATOM 1539 C CA . LEU A 1 192 ? -19.504 9.590 21.082 1.00 92.12 192 LEU A CA 1
ATOM 1540 C C . LEU A 1 192 ? -18.163 10.319 21.267 1.00 92.12 192 LEU A C 1
ATOM 1542 O O . LEU A 1 192 ? -17.430 10.525 20.306 1.00 92.12 192 LEU A O 1
ATOM 1546 N N . LYS A 1 193 ? -17.792 10.635 22.516 1.00 91.12 193 LYS A N 1
ATOM 1547 C CA . LYS A 1 193 ? -16.503 11.260 22.851 1.00 91.12 193 LYS A CA 1
ATOM 1548 C C . LYS A 1 193 ? -15.311 10.415 22.393 1.00 91.12 193 LYS A C 1
ATOM 1550 O O . LYS A 1 193 ? -14.332 10.968 21.900 1.00 91.12 193 LYS A O 1
ATOM 1555 N N . ARG A 1 194 ? -15.378 9.086 22.539 1.00 90.38 194 ARG A N 1
ATOM 1556 C CA . ARG A 1 194 ? -14.308 8.181 22.093 1.00 90.38 194 ARG A CA 1
ATOM 1557 C C . ARG A 1 194 ? -14.239 8.109 20.569 1.00 90.38 194 ARG A C 1
ATOM 1559 O O . ARG A 1 194 ? -13.141 8.183 20.026 1.00 90.38 194 ARG A O 1
ATOM 1566 N N . ALA A 1 195 ? -15.385 8.002 19.898 1.00 91.25 195 ALA A N 1
ATOM 1567 C CA . ALA A 1 195 ? -15.445 7.986 18.438 1.00 91.25 195 ALA A CA 1
ATOM 1568 C C . ALA A 1 195 ? -14.899 9.294 17.841 1.00 91.25 195 ALA A C 1
ATOM 1570 O O . ALA A 1 195 ? -14.003 9.259 17.001 1.00 91.25 195 ALA A O 1
ATOM 1571 N N . LEU A 1 196 ? -15.342 10.448 18.352 1.00 92.12 196 LEU A N 1
ATOM 1572 C CA . LEU A 1 196 ? -14.826 11.758 17.946 1.00 92.12 196 LEU A CA 1
ATOM 1573 C C . LEU A 1 196 ? -13.335 11.912 18.252 1.00 92.12 196 LEU A C 1
ATOM 1575 O O . LEU A 1 196 ? -12.599 12.415 17.414 1.00 92.12 196 LEU A O 1
ATOM 1579 N N . GLY A 1 197 ? -12.862 11.440 19.409 1.00 90.81 197 GLY A N 1
ATOM 1580 C CA . GLY A 1 197 ? -11.434 11.450 19.732 1.00 90.81 197 GLY A CA 1
ATOM 1581 C C . GLY A 1 197 ? -10.595 10.662 18.720 1.00 90.81 197 GLY A C 1
ATOM 1582 O O . GLY A 1 197 ? -9.537 11.130 18.303 1.00 90.81 197 GLY A O 1
ATOM 1583 N N . PHE A 1 198 ? -11.082 9.500 18.273 1.00 91.62 198 PHE A N 1
ATOM 1584 C CA . PHE A 1 198 ? -10.421 8.715 17.230 1.00 91.62 198 PHE A CA 1
ATOM 1585 C C . PHE A 1 198 ? -10.451 9.422 15.868 1.00 91.62 198 PHE A C 1
ATOM 1587 O O . PHE A 1 198 ? -9.411 9.524 15.222 1.00 91.62 198 PHE A O 1
ATOM 1594 N N . PHE A 1 199 ? -11.597 9.980 15.470 1.00 93.25 199 PHE A N 1
ATOM 1595 C CA . PHE A 1 199 ? -11.722 10.772 14.242 1.00 93.25 199 PHE A CA 1
ATOM 1596 C C . PHE A 1 199 ? -10.759 11.961 14.216 1.00 93.25 199 PHE A C 1
ATOM 1598 O O . PHE A 1 199 ? -10.068 12.185 13.226 1.00 93.25 199 PHE A O 1
ATOM 1605 N N . ILE A 1 200 ? -10.664 12.684 15.331 1.00 91.88 200 ILE A N 1
ATOM 1606 C CA . ILE A 1 200 ? -9.735 13.798 15.507 1.00 91.88 200 ILE A CA 1
ATOM 1607 C C . ILE A 1 200 ? -8.289 13.315 15.331 1.00 91.88 200 ILE A C 1
ATOM 1609 O O . ILE A 1 200 ? -7.528 13.949 14.608 1.00 91.88 200 ILE A O 1
ATOM 1613 N N . CYS A 1 201 ? -7.914 12.166 15.906 1.00 90.88 201 CYS A N 1
ATOM 1614 C CA . CYS A 1 201 ? -6.577 11.592 15.707 1.00 90.88 201 CYS A CA 1
ATOM 1615 C C . CYS A 1 201 ? -6.300 11.241 14.237 1.00 90.88 201 CYS A C 1
ATOM 1617 O O . CYS A 1 201 ? -5.197 11.478 13.751 1.00 90.88 201 CYS A O 1
ATOM 1619 N N . VAL A 1 202 ? -7.288 10.689 13.523 1.00 92.38 202 VAL A N 1
ATOM 1620 C CA . VAL A 1 202 ? -7.182 10.406 12.081 1.00 92.38 202 VAL A CA 1
ATOM 1621 C C . VAL A 1 202 ? -6.960 11.705 11.303 1.00 92.38 202 VAL A C 1
ATOM 1623 O O . VAL A 1 202 ? -6.032 11.774 10.500 1.00 92.38 202 VAL A O 1
ATOM 1626 N N . TYR A 1 203 ? -7.774 12.729 11.569 1.00 91.44 203 TYR A N 1
ATOM 1627 C CA . TYR A 1 203 ? -7.724 14.023 10.888 1.00 91.44 203 TYR A CA 1
ATOM 1628 C C . TYR A 1 203 ? -6.405 14.768 11.132 1.00 91.44 203 TYR A C 1
ATOM 1630 O O . TYR A 1 203 ? -5.762 15.203 10.178 1.00 91.44 203 TYR A O 1
ATOM 1638 N N . PHE A 1 204 ? -5.951 14.861 12.386 1.00 89.81 204 PHE A N 1
ATOM 1639 C CA . PHE A 1 204 ? -4.663 15.484 12.701 1.00 89.81 204 PHE A CA 1
ATOM 1640 C C . PHE A 1 204 ? -3.483 14.707 12.126 1.00 89.81 204 PHE A C 1
ATOM 1642 O O . PHE A 1 204 ? -2.513 15.327 11.716 1.00 89.81 204 PHE A O 1
ATOM 1649 N N . GLY A 1 205 ? -3.577 13.378 12.002 1.00 84.69 205 GLY A N 1
ATOM 1650 C CA . GLY A 1 205 ? -2.557 12.601 11.295 1.00 84.69 205 GLY A CA 1
ATOM 1651 C C . GLY A 1 205 ? -2.341 13.093 9.858 1.00 84.69 205 GLY A C 1
ATOM 1652 O O . GLY A 1 205 ? -1.199 13.201 9.420 1.00 84.69 205 GLY A O 1
ATOM 1653 N N . ILE A 1 206 ? -3.422 13.455 9.155 1.00 86.19 206 ILE A N 1
ATOM 1654 C CA . ILE A 1 206 ? -3.363 14.037 7.804 1.00 86.19 206 ILE A CA 1
ATOM 1655 C C . ILE A 1 206 ? -2.749 15.432 7.852 1.00 86.19 206 ILE A C 1
ATOM 1657 O O . ILE A 1 206 ? -1.789 15.688 7.129 1.00 86.19 206 ILE A O 1
ATOM 1661 N N . PHE A 1 207 ? -3.275 16.317 8.699 1.00 85.12 207 PHE A N 1
ATOM 1662 C CA . PHE A 1 207 ? -2.800 17.698 8.776 1.00 85.12 207 PHE A CA 1
ATOM 1663 C C . PHE A 1 207 ? -1.310 17.773 9.123 1.00 85.12 207 PHE A C 1
ATOM 1665 O O . PHE A 1 207 ? -0.551 18.422 8.411 1.00 85.12 207 PHE A O 1
ATOM 1672 N N . ASP A 1 208 ? -0.874 17.038 10.144 1.00 79.06 208 ASP A N 1
ATOM 1673 C CA . ASP A 1 208 ? 0.516 17.056 10.589 1.00 79.06 208 ASP A CA 1
ATOM 1674 C C . ASP A 1 208 ? 1.446 16.484 9.527 1.00 79.06 208 ASP A C 1
ATOM 1676 O O . ASP A 1 208 ? 2.495 17.057 9.262 1.00 79.06 208 ASP A O 1
ATOM 1680 N N . SER A 1 209 ? 1.056 15.399 8.853 1.00 78.69 209 SER A N 1
ATOM 1681 C CA . SER A 1 209 ? 1.874 14.849 7.768 1.00 78.69 209 SER A CA 1
ATOM 1682 C C . SER A 1 209 ? 2.079 15.828 6.605 1.00 78.69 209 SER A C 1
ATOM 1684 O O . SER A 1 209 ? 3.149 15.812 6.005 1.00 78.69 209 SER A O 1
ATOM 1686 N N . LEU A 1 210 ? 1.114 16.716 6.332 1.00 82.06 210 LEU A N 1
ATOM 1687 C CA . LEU A 1 210 ? 1.230 17.756 5.303 1.00 82.06 210 LEU A CA 1
ATOM 1688 C C . LEU A 1 210 ? 2.200 18.882 5.682 1.00 82.06 210 LEU A C 1
ATOM 1690 O O . LEU A 1 210 ? 2.741 19.519 4.788 1.00 82.06 210 LEU A O 1
ATOM 1694 N N . ILE A 1 211 ? 2.454 19.117 6.974 1.00 79.62 211 ILE A N 1
ATOM 1695 C CA . ILE A 1 211 ? 3.433 20.122 7.433 1.00 79.62 211 ILE A CA 1
ATOM 1696 C C . ILE A 1 211 ? 4.867 19.716 7.052 1.00 79.62 211 ILE A C 1
ATOM 1698 O O . ILE A 1 211 ? 5.743 20.568 6.924 1.00 79.62 211 ILE A O 1
ATOM 1702 N N . TYR A 1 212 ? 5.115 18.416 6.880 1.00 73.19 212 TYR A N 1
ATOM 1703 C CA . TYR A 1 212 ? 6.446 17.859 6.632 1.00 73.19 212 TYR A CA 1
ATOM 1704 C C . TYR A 1 212 ? 6.763 17.604 5.146 1.00 73.19 212 TYR A C 1
ATOM 1706 O O . TYR A 1 212 ? 7.788 16.980 4.858 1.00 73.19 212 TYR A O 1
ATOM 1714 N N . LEU A 1 213 ? 5.901 18.044 4.221 1.00 73.00 213 LEU A N 1
ATOM 1715 C CA . LEU A 1 213 ? 6.060 17.918 2.761 1.00 73.00 213 LEU A CA 1
ATOM 1716 C C . LEU A 1 213 ? 6.478 19.228 2.101 1.00 73.00 213 LEU A C 1
ATOM 1718 O O . LEU A 1 213 ? 7.252 19.130 1.119 1.00 73.00 213 LEU A O 1
#

InterPro domains:
  IPR025686 Glucosyl transferase II [PF14264] (31-191)

Sequence (213 aa):
MVMKDFFRQPHFKQVFIFGILVYGVALFALIRGDVYYIDDWRHSIDGGNWNHFSRYVATKLSHIVNLKPIAIDVSPLTQIFAVMFLVFGGMIISFLICKKIDYIGMLAAIPLGLSPYFLENLSYKFDSVFMGFSVLCCILPFLLKDRTLIFFISSVVCLILMYCSYQASNGIYMILGIYLTLSVYFVEGASLKRALGFFICVYFGIFDSLIYL

Radius of gyration: 17.72 Å; chains: 1; bounding box: 43×40×47 Å

pLDDT: mean 93.87, std 4.43, range [70.06, 98.62]

Secondary structure (DSSP, 8-state):
-HHHHHHT-TTHHHHHHHHHHHHHHHHHHHHHH-PPPTTHHHHHHH----TGGG-HHHHHHHHHHHTSSS----TTHHHHHHHHHHHHHHHHHHHHHHSS--HHHHHHHTHHHHSHHHHHHHH-TTTHHHHHHHHHHHHGGGGGTTSHHHHHHHHHHHHHHHHTT-GGGHHHHHHHHHHHHHHHHHTS---HHHHHHHHHHHHHHHHHHHHT-

Organism: NCBI:txid361872